Protein 3R46 (pdb70)

Radius of gyration: 15.8 Å; Cα contacts (8 Å, |Δi|>4): 242; chains: 6; bounding box: 26×26×45 Å

Solvent-accessible surface area: 10113 Å² total; per-residue (Å²): 97,64,64,110,31,11,10,102,28,11,127,28,10,12,114,10,9,136,42,9,11,176,14,8,91,36,35,28,144,98,98,55,62,115,28,12,9,98,32,10,117,28,10,14,122,19,10,80,36,9,5,159,37,10,107,44,34,27,162,96,98,65,64,115,27,12,9,101,34,10,135,38,10,12,142,23,11,133,36,10,10,152,15,10,86,29,33,33,148,99,101,64,64,106,28,11,9,99,30,10,128,31,9,13,140,24,10,134,37,9,10,144,21,10,85,29,40,24,154,96,97,64,63,104,30,10,9,91,38,11,124,37,11,12,142,26,9,137,37,10,10,154,34,8,82,34,34,35,157,98,97,60,64,108,25,11,10,105,31,10,128,39,10,12,153,37,10,133,37,9,11,164,28,9,84,33,38,34,135,99

Structure (mmCIF, N/CA/C/O backbone):
data_3R46
#
_entry.id   3R46
#
_cell.length_a   55.176
_cell.length_b   55.176
_cell.length_c   146.591
_cell.angle_alpha   90.00
_cell.angle_beta   90.00
_cell.angle_gamma   90.00
#
_symmetry.space_group_name_H-M   'P 42 21 2'
#
loop_
_entity.id
_entity.type
_entity.pdbx_description
1 polymer 'coiled coil helix L24D'
2 non-polymer 'CHLORIDE ION'
3 non-polymer 'SODIUM ION'
4 non-polymer GLYCEROL
5 water water
#
loop_
_atom_site.group_PDB
_atom_site.id
_atom_site.type_symbol
_atom_site.label_atom_id
_atom_site.label_alt_id
_atom_site.label_comp_id
_atom_site.label_asym_id
_atom_site.label_entity_id
_atom_site.label_seq_id
_atom_site.pdbx_PDB_ins_code
_atom_site.Cartn_x
_atom_site.Cartn_y
_atom_site.Cartn_z
_atom_site.occupancy
_atom_site.B_iso_or_equiv
_atom_site.auth_seq_id
_atom_site.auth_comp_id
_atom_site.auth_asym_id
_atom_site.auth_atom_id
_atom_site.pdbx_PDB_model_num
ATOM 4 N N . GLY A 1 2 ? -9.119 26.081 -0.167 1.00 29.05 1 GLY A N 1
ATOM 5 C CA . GLY A 1 2 ? -9.053 24.640 -0.113 1.00 27.11 1 GLY A CA 1
ATOM 6 C C . GLY A 1 2 ? -8.937 24.009 -1.488 1.00 25.47 1 GLY A C 1
ATOM 7 O O . GLY A 1 2 ? -9.155 24.693 -2.516 1.00 23.65 1 GLY A O 1
ATOM 8 N N . GLU A 1 3 ? -8.563 22.727 -1.484 1.00 23.76 2 GLU A N 1
ATOM 9 C CA . GLU A 1 3 ? -8.224 21.996 -2.709 1.00 22.86 2 GLU A CA 1
ATOM 10 C C . GLU A 1 3 ? -9.463 21.628 -3.451 1.00 20.64 2 GLU A C 1
ATOM 11 O O . GLU A 1 3 ? -9.391 21.456 -4.689 1.00 19.96 2 GLU A O 1
ATOM 17 N N . LEU A 1 4 ? -10.593 21.518 -2.748 1.00 18.53 3 LEU A N 1
ATOM 18 C CA . LEU A 1 4 ? -11.853 21.226 -3.477 1.00 18.58 3 LEU A CA 1
ATOM 19 C C . LEU A 1 4 ? -12.240 22.424 -4.352 1.00 19.27 3 LEU A C 1
ATOM 20 O O . LEU A 1 4 ? -12.677 22.253 -5.487 1.00 19.36 3 LEU A O 1
ATOM 25 N N . LYS A 1 5 ? -12.080 23.625 -3.812 1.00 19.01 4 LYS A N 1
ATOM 26 C CA . LYS A 1 5 ? -12.311 24.828 -4.625 1.00 21.23 4 LYS A CA 1
ATOM 27 C C . LYS A 1 5 ? -11.352 24.899 -5.803 1.00 20.99 4 LYS A C 1
ATOM 28 O O . LYS A 1 5 ? -11.782 25.238 -6.921 1.00 22.01 4 LYS A O 1
ATOM 34 N N . ALA A 1 6 ? -10.070 24.643 -5.547 1.00 20.46 5 ALA A N 1
ATOM 35 C CA . ALA A 1 6 ? -9.049 24.603 -6.594 1.00 20.69 5 ALA A CA 1
ATOM 36 C C . ALA A 1 6 ? -9.445 23.616 -7.708 1.00 20.85 5 ALA A C 1
ATOM 37 O O . ALA A 1 6 ? -9.306 23.939 -8.896 1.00 20.08 5 ALA A O 1
ATOM 39 N N . ILE A 1 7 ? -9.974 22.447 -7.311 1.00 17.68 6 ILE A N 1
ATOM 40 C CA . ILE A 1 7 ? -10.436 21.446 -8.277 1.00 17.05 6 ILE A CA 1
ATOM 41 C C . ILE A 1 7 ? -11.580 22.003 -9.096 1.00 16.73 6 ILE A C 1
ATOM 42 O O . ILE A 1 7 ? -11.589 21.830 -10.354 1.00 17.52 6 ILE A O 1
ATOM 47 N N . ALA A 1 8 ? -12.554 22.628 -8.428 1.00 17.04 7 ALA A N 1
ATOM 48 C CA . ALA A 1 8 ? -13.705 23.235 -9.145 1.00 17.52 7 ALA A CA 1
ATOM 49 C C . ALA A 1 8 ? -13.224 24.301 -10.153 1.00 18.65 7 ALA A C 1
ATOM 50 O O . ALA A 1 8 ? -13.726 24.368 -11.284 1.00 18.27 7 ALA A O 1
ATOM 52 N N A GLN A 1 9 ? -12.268 25.118 -9.714 0.50 19.02 8 GLN A N 1
ATOM 53 N N B GLN A 1 9 ? -12.263 25.124 -9.754 0.50 19.06 8 GLN A N 1
ATOM 54 C CA A GLN A 1 9 ? -11.674 26.156 -10.577 0.50 20.36 8 GLN A CA 1
ATOM 55 C CA B GLN A 1 9 ? -11.757 26.164 -10.675 0.50 20.26 8 GLN A CA 1
ATOM 56 C C A GLN A 1 9 ? -11.017 25.581 -11.820 0.50 20.08 8 GLN A C 1
ATOM 57 C C B GLN A 1 9 ? -10.937 25.619 -11.847 0.50 20.09 8 GLN A C 1
ATOM 58 O O A GLN A 1 9 ? -11.232 26.126 -12.915 0.50 20.68 8 GLN A O 1
ATOM 59 O O B GLN A 1 9 ? -10.937 26.227 -12.920 0.50 20.63 8 GLN A O 1
ATOM 70 N N . GLU A 1 10 ? -10.233 24.504 -11.656 1.00 19.33 9 GLU A N 1
ATOM 71 C CA . GLU A 1 10 ? -9.533 23.863 -12.779 1.00 18.73 9 GLU A CA 1
ATOM 72 C C . GLU A 1 10 ? -10.571 23.249 -13.723 1.00 17.85 9 GLU A C 1
ATOM 73 O O . GLU A 1 10 ? -10.384 23.253 -14.930 1.00 16.51 9 GLU A O 1
ATOM 79 N N . LEU A 1 11 ? -11.656 22.693 -13.169 1.00 16.26 10 LEU A N 1
ATOM 80 C CA . LEU A 1 11 ? -12.715 22.129 -14.062 1.00 16.86 10 LEU A CA 1
ATOM 81 C C . LEU A 1 11 ? -13.385 23.269 -14.845 1.00 17.32 10 LEU A C 1
ATOM 82 O O . LEU A 1 11 ? -13.760 23.108 -15.999 1.00 18.40 10 LEU A O 1
ATOM 87 N N . LYS A 1 12 ? -13.509 24.439 -14.220 1.00 17.13 11 LYS A N 1
ATOM 88 C CA . LYS A 1 12 ? -14.009 25.616 -14.931 1.00 19.40 11 LYS A CA 1
ATOM 89 C C . LYS A 1 12 ? -13.108 26.045 -16.095 1.00 18.30 11 LYS A C 1
ATOM 90 O O . LYS A 1 12 ? -13.597 26.352 -17.207 1.00 19.81 11 LYS A O 1
ATOM 96 N N . ALA A 1 13 ? -11.808 26.009 -15.862 1.00 18.52 12 ALA A N 1
ATOM 97 C CA . ALA A 1 13 ? -10.810 26.334 -16.876 1.00 18.30 12 ALA A CA 1
ATOM 98 C C . ALA A 1 13 ? -10.918 25.314 -18.024 1.00 18.22 12 ALA A C 1
ATOM 99 O O . ALA A 1 13 ? -10.888 25.688 -19.211 1.00 18.91 12 ALA A O 1
ATOM 101 N N . ILE A 1 14 ? -11.069 24.046 -17.667 1.00 15.82 13 ILE A N 1
ATOM 102 C CA . ILE A 1 14 ? -11.217 22.951 -18.641 1.00 14.65 13 ILE A CA 1
ATOM 103 C C . ILE A 1 14 ? -12.452 23.133 -19.519 1.00 14.49 13 ILE A C 1
ATOM 104 O O . ILE A 1 14 ? -12.367 22.998 -20.767 1.00 15.20 13 ILE A O 1
ATOM 109 N N . ALA A 1 15 ? -13.579 23.528 -18.905 1.00 15.06 14 ALA A N 1
ATOM 110 C CA . ALA A 1 15 ? -14.793 23.754 -19.667 1.00 16.14 14 ALA A CA 1
ATOM 111 C C . ALA A 1 15 ? -14.573 24.893 -20.662 1.00 17.10 14 ALA A C 1
ATOM 112 O O . ALA A 1 15 ? -15.048 24.839 -21.797 1.00 16.67 14 ALA A O 1
ATOM 114 N N . LYS A 1 16 ? -13.879 25.931 -20.208 1.00 17.23 15 LYS A N 1
ATOM 115 C CA . LYS A 1 16 ? -13.559 27.086 -21.074 1.00 19.54 15 LYS A CA 1
ATOM 116 C C . LYS A 1 16 ? -12.696 26.701 -22.269 1.00 17.91 15 LYS A C 1
ATOM 117 O O . LYS A 1 16 ? -12.945 27.175 -23.399 1.00 17.40 15 LYS A O 1
ATOM 123 N N . GLU A 1 17 ? -11.710 25.835 -22.059 1.00 16.38 16 GLU A N 1
ATOM 124 C CA . GLU A 1 17 ? -10.898 25.339 -23.165 1.00 16.74 16 GLU A CA 1
ATOM 125 C C . GLU A 1 17 ? -11.716 24.475 -24.121 1.00 15.01 16 GLU A C 1
ATOM 126 O O . GLU A 1 17 ? -11.521 24.540 -25.330 1.00 15.13 16 GLU A O 1
ATOM 132 N N . LEU A 1 18 ? -12.615 23.638 -23.597 1.00 15.09 17 LEU A N 1
ATOM 133 C CA . LEU A 1 18 ? -13.396 22.805 -24.494 1.00 12.71 17 LEU A CA 1
ATOM 134 C C . LEU A 1 18 ? -14.349 23.704 -25.320 1.00 13.35 17 LEU A C 1
ATOM 135 O O . LEU A 1 18 ? -14.644 23.401 -26.457 1.00 13.27 17 LEU A O 1
ATOM 140 N N . LYS A 1 19 ? -14.825 24.807 -24.740 1.00 14.47 18 LYS A N 1
ATOM 141 C CA . LYS A 1 19 ? -15.657 25.713 -25.532 1.00 15.84 18 LYS A CA 1
ATOM 142 C C . LYS A 1 19 ? -14.841 26.321 -26.704 1.00 15.53 18 LYS A C 1
ATOM 143 O O . LYS A 1 19 ? -15.344 26.486 -27.844 1.00 16.44 18 LYS A O 1
ATOM 149 N N . ALA A 1 20 ? -13.585 26.642 -26.430 1.00 15.14 19 ALA A N 1
ATOM 150 C CA . ALA A 1 20 ? -12.675 27.152 -27.467 1.00 15.60 19 ALA A CA 1
ATOM 151 C C . ALA A 1 20 ? -12.423 26.092 -28.561 1.00 16.29 19 ALA A C 1
ATOM 152 O O . ALA A 1 20 ? -12.432 26.403 -29.782 1.00 15.06 19 ALA A O 1
ATOM 154 N N . ILE A 1 21 ? -12.261 24.829 -28.152 1.00 15.28 20 ILE A N 1
ATOM 155 C CA . ILE A 1 21 ? -12.089 23.732 -29.121 1.00 14.91 20 ILE A CA 1
ATOM 156 C C . ILE A 1 21 ? -13.336 23.593 -30.018 1.00 14.86 20 ILE A C 1
ATOM 157 O O . ILE A 1 21 ? -13.262 23.412 -31.246 1.00 14.98 20 ILE A O 1
ATOM 162 N N . ALA A 1 22 ? -14.494 23.620 -29.380 1.00 13.62 21 ALA A N 1
ATOM 163 C CA . ALA A 1 22 ? -15.745 23.478 -30.138 1.00 14.41 21 ALA A CA 1
ATOM 164 C C . ALA A 1 22 ? -15.850 24.626 -31.168 1.00 13.95 21 ALA A C 1
ATOM 165 O O . ALA A 1 22 ? -16.293 24.404 -32.297 1.00 14.57 21 ALA A O 1
ATOM 167 N N . TRP A 1 23 ? -15.455 25.833 -30.776 1.00 14.59 22 TRP A N 1
ATOM 168 C CA . TRP A 1 23 ? -15.475 26.983 -31.710 1.00 13.78 22 TRP A CA 1
ATOM 169 C C . TRP A 1 23 ? -14.586 26.741 -32.954 1.00 13.55 22 TRP A C 1
ATOM 170 O O . TRP A 1 23 ? -14.976 27.003 -34.078 1.00 13.68 22 TRP A O 1
ATOM 181 N N . GLU A 1 24 ? -13.374 26.255 -32.738 1.00 13.18 23 GLU A N 1
ATOM 182 C CA . GLU A 1 24 ? -12.505 25.985 -33.861 1.00 13.52 23 GLU A CA 1
ATOM 183 C C . GLU A 1 24 ? -13.020 24.805 -34.696 1.00 13.79 23 GLU A C 1
ATOM 184 O O . GLU A 1 24 ? -12.924 24.828 -35.905 1.00 14.37 23 GLU A O 1
ATOM 190 N N . ASP A 1 25 ? -13.524 23.747 -34.056 1.00 14.25 24 ASP A N 1
ATOM 191 C CA . ASP A 1 25 ? -14.062 22.637 -34.802 1.00 14.59 24 ASP A CA 1
ATOM 192 C C . ASP A 1 25 ? -15.247 23.045 -35.667 1.00 14.31 24 ASP A C 1
ATOM 193 O O . ASP A 1 25 ? -15.383 22.592 -36.784 1.00 16.09 24 ASP A O 1
ATOM 198 N N . LYS A 1 26 ? -16.063 23.959 -35.173 1.00 15.17 25 LYS A N 1
ATOM 199 C CA . LYS A 1 26 ? -17.145 24.524 -36.024 1.00 16.10 25 LYS A CA 1
ATOM 200 C C . LYS A 1 26 ? -16.576 25.237 -37.284 1.00 15.33 25 LYS A C 1
ATOM 201 O O . LYS A 1 26 ? -17.089 25.068 -38.404 1.00 17.02 25 LYS A O 1
ATOM 207 N N . ALA A 1 27 ? -15.488 25.969 -37.100 1.00 15.10 26 ALA A N 1
ATOM 208 C CA . ALA A 1 27 ? -14.846 26.676 -38.222 1.00 14.89 26 ALA A CA 1
ATOM 209 C C . ALA A 1 27 ? -14.253 25.635 -39.213 1.00 16.61 26 ALA A C 1
ATOM 210 O O . ALA A 1 27 ? -14.315 25.819 -40.438 1.00 17.00 26 ALA A O 1
ATOM 212 N N . ILE A 1 28 ? -13.663 24.561 -38.678 1.00 14.87 27 ILE A N 1
ATOM 213 C CA . ILE A 1 28 ? -13.203 23.472 -39.568 1.00 16.20 27 ILE A CA 1
ATOM 214 C C . ILE A 1 28 ? -14.381 22.914 -40.387 1.00 16.17 27 ILE A C 1
ATOM 215 O O . ILE A 1 28 ? -14.274 22.750 -41.616 1.00 17.26 27 ILE A O 1
ATOM 220 N N . ALA A 1 29 ? -15.464 22.597 -39.708 1.00 17.11 28 ALA A N 1
ATOM 221 C CA . ALA A 1 29 ? -16.683 22.111 -40.391 1.00 19.62 28 ALA A CA 1
ATOM 222 C C . ALA A 1 29 ? -17.163 23.093 -41.481 1.00 21.35 28 ALA A C 1
ATOM 223 O O . ALA A 1 29 ? -17.572 22.663 -42.572 1.00 22.09 28 ALA A O 1
ATOM 225 N N . GLN A 1 30 ? -17.105 24.386 -41.207 1.00 21.02 29 GLN A N 1
ATOM 226 C CA . GLN A 1 30 ? -17.573 25.355 -42.184 1.00 23.76 29 GLN A CA 1
ATOM 227 C C . GLN A 1 30 ? -16.676 25.394 -43.420 1.00 26.29 29 GLN A C 1
ATOM 228 O O . GLN A 1 30 ? -17.162 25.673 -44.519 1.00 27.72 29 GLN A O 1
ATOM 234 N N . GLY A 1 31 ? -15.389 25.115 -43.239 1.00 27.82 30 GLY A N 1
ATOM 235 C CA . GLY A 1 31 ? -14.378 25.201 -44.321 1.00 31.14 30 GLY A CA 1
ATOM 236 C C . GLY A 1 31 ? -14.472 24.054 -45.319 1.00 32.78 30 GLY A C 1
ATOM 237 O O . GLY A 1 31 ? -15.118 23.035 -45.019 1.00 34.73 30 GLY A O 1
ATOM 241 N N . GLY B 1 2 ? -0.695 16.247 -0.342 1.00 29.42 1 GLY B N 1
ATOM 242 C CA . GLY B 1 2 ? -1.785 15.264 -0.241 1.00 26.51 1 GLY B CA 1
ATOM 243 C C . GLY B 1 2 ? -2.423 14.996 -1.594 1.00 24.93 1 GLY B C 1
ATOM 244 O O . GLY B 1 2 ? -2.053 15.652 -2.578 1.00 23.83 1 GLY B O 1
ATOM 245 N N . GLU B 1 3 ? -3.367 14.052 -1.656 1.00 23.90 2 GLU B N 1
ATOM 246 C CA . GLU B 1 3 ? -3.877 13.567 -2.941 1.00 22.77 2 GLU B CA 1
ATOM 247 C C . GLU B 1 3 ? -4.845 14.538 -3.585 1.00 22.87 2 GLU B C 1
ATOM 248 O O . GLU B 1 3 ? -4.936 14.570 -4.834 1.00 22.32 2 GLU B O 1
ATOM 254 N N . LEU B 1 4 ? -5.565 15.336 -2.784 1.00 21.12 3 LEU B N 1
ATOM 255 C CA . LEU B 1 4 ? -6.414 16.348 -3.396 1.00 21.35 3 LEU B CA 1
ATOM 256 C C . LEU B 1 4 ? -5.586 17.370 -4.170 1.00 22.06 3 LEU B C 1
ATOM 257 O O . LEU B 1 4 ? -5.959 17.771 -5.276 1.00 21.78 3 LEU B O 1
ATOM 262 N N . LYS B 1 5 ? -4.485 17.818 -3.578 1.00 22.52 4 LYS B N 1
ATOM 263 C CA . LYS B 1 5 ? -3.554 18.692 -4.320 1.00 23.72 4 LYS B CA 1
ATOM 264 C C . LYS B 1 5 ? -3.036 18.006 -5.588 1.00 22.52 4 LYS B C 1
ATOM 265 O O . LYS B 1 5 ? -2.990 18.650 -6.652 1.00 23.97 4 LYS B O 1
ATOM 271 N 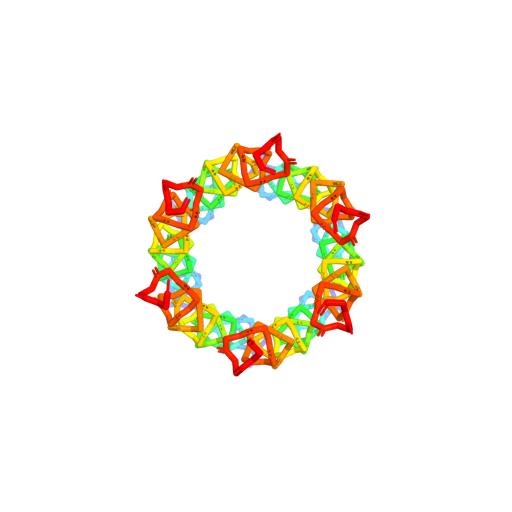N . ALA B 1 6 ? -2.683 16.721 -5.511 1.00 21.48 5 ALA B N 1
ATOM 272 C CA . ALA B 1 6 ? -2.209 15.983 -6.691 1.00 21.27 5 ALA B CA 1
ATOM 273 C C . ALA B 1 6 ? -3.296 15.975 -7.783 1.00 21.25 5 ALA B C 1
ATOM 274 O O . ALA B 1 6 ? -2.997 16.165 -8.951 1.00 19.09 5 ALA B O 1
ATOM 276 N N . ILE B 1 7 ? -4.556 15.791 -7.385 1.00 19.46 6 ILE B N 1
ATOM 277 C CA . ILE B 1 7 ? -5.669 15.831 -8.344 1.00 19.12 6 ILE B CA 1
ATOM 278 C C . ILE B 1 7 ? -5.791 17.216 -8.986 1.00 19.55 6 ILE B C 1
ATOM 279 O O . ILE B 1 7 ? -5.953 17.308 -10.201 1.00 19.17 6 ILE B O 1
ATOM 284 N N . ALA B 1 8 ? -5.687 18.272 -8.177 1.00 18.64 7 ALA B N 1
ATOM 285 C CA . ALA B 1 8 ? -5.768 19.644 -8.695 1.00 18.85 7 ALA B CA 1
ATOM 286 C C . ALA B 1 8 ? -4.610 19.863 -9.685 1.00 20.07 7 ALA B C 1
ATOM 287 O O . ALA B 1 8 ? -4.807 20.503 -10.726 1.00 19.33 7 ALA B O 1
ATOM 289 N N A GLN B 1 9 ? -3.436 19.325 -9.339 0.50 19.89 8 GLN B N 1
ATOM 290 N N B GLN B 1 9 ? -3.410 19.337 -9.390 0.50 20.16 8 GLN B N 1
ATOM 291 C CA A GLN B 1 9 ? -2.264 19.419 -10.216 0.50 20.29 8 GLN B CA 1
ATOM 292 C CA B GLN B 1 9 ? -2.262 19.517 -10.329 0.50 20.56 8 GLN B CA 1
ATOM 293 C C A GLN B 1 9 ? -2.495 18.744 -11.566 0.50 20.03 8 GLN B C 1
ATOM 294 C C B GLN B 1 9 ? -2.322 18.625 -11.593 0.50 20.16 8 GLN B C 1
ATOM 295 O O A GLN B 1 9 ? -2.165 19.337 -12.626 0.50 19.69 8 GLN B O 1
ATOM 296 O O B GLN B 1 9 ? -1.702 18.926 -12.631 0.50 19.67 8 GLN B O 1
ATOM 307 N N . GLU B 1 10 ? -3.068 17.533 -11.533 1.00 18.94 9 GLU B N 1
ATOM 308 C CA . GLU B 1 10 ? -3.318 16.763 -12.753 1.00 19.19 9 GLU B CA 1
ATOM 309 C C . GLU B 1 10 ? -4.355 17.472 -13.587 1.00 19.28 9 GLU B C 1
ATOM 310 O O . GLU B 1 10 ? -4.232 17.471 -14.807 1.00 19.34 9 GLU B O 1
ATOM 316 N N . LEU B 1 11 ? -5.345 18.108 -12.940 1.00 17.91 10 LEU B N 1
ATOM 317 C CA . LEU B 1 11 ? -6.345 18.876 -13.699 1.00 17.05 10 LEU B CA 1
ATOM 318 C C . LEU B 1 11 ? -5.697 20.053 -14.399 1.00 18.16 10 LEU B C 1
ATOM 319 O O . LEU B 1 11 ? -6.053 20.356 -15.527 1.00 15.75 10 LEU B O 1
ATOM 324 N N . LYS B 1 12 ? -4.706 20.670 -13.737 1.00 18.63 11 LYS B N 1
ATOM 325 C CA . LYS B 1 12 ? -3.972 21.787 -14.334 1.00 19.87 11 LYS B CA 1
ATOM 326 C C . LYS B 1 12 ? -3.226 21.333 -15.599 1.00 19.46 11 LYS B C 1
ATOM 327 O O . LYS B 1 12 ? -3.277 22.062 -16.632 1.00 19.34 11 LYS B O 1
ATOM 333 N N . ALA B 1 13 ? -2.565 20.177 -15.520 1.00 19.44 12 ALA B N 1
ATOM 334 C CA . ALA B 1 13 ? -1.865 19.558 -16.678 1.00 19.87 12 ALA B CA 1
ATOM 335 C C . ALA B 1 13 ? -2.834 19.232 -17.808 1.00 19.26 12 ALA B C 1
ATOM 336 O O . ALA B 1 13 ? -2.522 19.451 -18.999 1.00 18.90 12 ALA B O 1
ATOM 338 N N . ILE B 1 14 ? -4.019 18.741 -17.435 1.00 17.57 13 ILE B N 1
ATOM 339 C CA . ILE B 1 14 ? -5.100 18.485 -18.420 1.00 16.72 13 ILE B CA 1
ATOM 340 C C . ILE B 1 14 ? -5.526 19.790 -19.113 1.00 16.44 13 ILE B C 1
ATOM 341 O O . ILE B 1 14 ? -5.659 19.824 -20.351 1.00 16.19 13 ILE B O 1
ATOM 346 N N . ALA B 1 15 ? -5.693 20.867 -18.342 1.00 16.01 14 ALA B N 1
ATOM 347 C CA . ALA B 1 15 ? -6.068 22.172 -18.906 1.00 17.19 14 ALA B CA 1
ATOM 348 C C . ALA B 1 15 ? -4.998 22.659 -19.881 1.00 17.45 14 ALA B C 1
ATOM 349 O O . ALA B 1 15 ? -5.331 23.217 -20.908 1.00 17.32 14 ALA B O 1
ATOM 351 N N . LYS B 1 16 ? -3.732 22.445 -19.533 1.00 19.08 15 LYS B N 1
ATOM 352 C CA . LYS B 1 16 ? -2.586 22.834 -20.382 1.00 20.08 15 LYS B CA 1
ATOM 353 C C . LYS B 1 16 ? -2.619 22.114 -21.731 1.00 19.09 15 LYS B C 1
ATOM 354 O O . LYS B 1 16 ? -2.381 22.747 -22.766 1.00 18.28 15 LYS B O 1
ATOM 360 N N . GLU B 1 17 ? -2.934 20.825 -21.717 1.00 17.56 16 GLU B N 1
ATOM 361 C CA . GLU B 1 17 ? -2.975 20.003 -22.937 1.00 17.07 16 GLU B CA 1
ATOM 362 C C . GLU B 1 17 ? -4.164 20.430 -23.774 1.00 16.36 16 GLU B C 1
ATOM 363 O O . GLU B 1 17 ? -4.076 20.434 -24.996 1.00 16.09 16 GLU B O 1
ATOM 369 N N . LEU B 1 18 ? -5.295 20.725 -23.133 1.00 15.14 17 LEU B N 1
ATOM 370 C CA . LEU B 1 18 ? -6.484 21.189 -23.890 1.00 15.07 17 LEU B CA 1
ATOM 371 C C . LEU B 1 18 ? -6.203 22.533 -24.571 1.00 15.04 17 LEU B C 1
ATOM 372 O O . LEU B 1 18 ? -6.673 22.772 -25.671 1.00 13.74 17 LEU B O 1
ATOM 377 N N . LYS B 1 19 ? -5.417 23.408 -23.929 1.00 16.69 18 LYS B N 1
ATOM 378 C CA . LYS B 1 19 ? -5.001 24.634 -24.578 1.00 17.89 18 LYS B CA 1
ATOM 379 C C . LYS B 1 19 ? -4.140 24.391 -25.839 1.00 17.07 18 LYS B C 1
ATOM 380 O O . LYS B 1 19 ? -4.353 25.038 -26.861 1.00 15.99 18 LYS B O 1
ATOM 386 N N . ALA B 1 20 ? -3.193 23.471 -25.776 1.00 16.43 19 ALA B N 1
ATOM 387 C CA . ALA B 1 20 ? -2.468 23.019 -26.946 1.00 15.58 19 ALA B CA 1
ATOM 388 C C . ALA B 1 20 ? -3.425 22.469 -28.014 1.00 15.56 19 ALA B C 1
ATOM 389 O O . ALA B 1 20 ? -3.269 22.781 -29.185 1.00 15.20 19 ALA B O 1
ATOM 391 N N . ILE B 1 21 ? -4.429 21.677 -27.608 1.00 14.90 20 ILE B N 1
ATOM 392 C CA . ILE B 1 21 ? -5.374 21.132 -28.615 1.00 13.80 20 ILE B CA 1
ATOM 393 C C . ILE B 1 21 ? -6.139 22.281 -29.280 1.00 12.73 20 ILE B C 1
ATOM 394 O O . ILE B 1 21 ? -6.358 22.289 -30.510 1.00 12.68 20 ILE B O 1
ATOM 399 N N . ALA B 1 22 ? -6.578 23.239 -28.473 1.00 13.08 21 ALA B N 1
ATOM 400 C CA . ALA B 1 22 ? -7.355 24.341 -29.016 1.00 14.31 21 ALA B CA 1
ATOM 401 C C . ALA B 1 22 ? -6.502 25.119 -30.040 1.00 14.57 21 ALA B C 1
ATOM 402 O O . ALA B 1 22 ? -6.993 25.515 -31.067 1.00 14.49 21 ALA B O 1
ATOM 404 N N . TRP B 1 23 ? -5.208 25.308 -29.728 1.00 16.22 22 TRP B N 1
ATOM 405 C CA A TRP B 1 23 ? -4.343 26.089 -30.597 0.50 16.21 22 TRP B CA 1
ATOM 406 C CA B TRP B 1 23 ? -4.261 26.041 -30.594 0.50 16.68 22 TRP B CA 1
ATOM 407 C C . TRP B 1 23 ? -4.092 25.319 -31.925 1.00 16.44 22 TRP B C 1
ATOM 408 O O . TRP B 1 23 ? -4.039 25.932 -33.031 1.00 15.54 22 TRP B O 1
ATOM 429 N N . GLU B 1 24 ? -3.943 24.000 -31.842 1.00 14.94 23 GLU B N 1
ATOM 430 C CA . GLU B 1 24 ? -3.814 23.179 -33.039 1.00 14.19 23 GLU B CA 1
ATOM 431 C C . GLU B 1 24 ? -5.106 23.148 -33.860 1.00 14.28 23 GLU B C 1
ATOM 432 O O . GLU B 1 24 ? -5.052 23.177 -35.056 1.00 14.46 23 GLU B O 1
ATOM 438 N N . ASP B 1 25 ? -6.273 23.088 -33.217 1.00 13.69 24 ASP B N 1
ATOM 439 C CA . ASP B 1 25 ? -7.530 23.045 -33.984 1.00 13.75 24 ASP B CA 1
ATOM 440 C C . ASP B 1 25 ? -7.722 24.405 -34.650 1.00 13.66 24 ASP B C 1
ATOM 441 O O . ASP B 1 25 ? -8.224 24.490 -35.767 1.00 14.83 24 ASP B O 1
ATOM 446 N N . LYS B 1 26 ? -7.207 25.440 -33.998 1.00 13.92 25 LYS B N 1
ATOM 447 C CA . LYS B 1 26 ? -7.311 26.801 -34.556 1.00 14.76 25 LYS B CA 1
ATOM 448 C C . LYS B 1 26 ? -6.427 26.830 -35.816 1.00 14.86 25 LYS B C 1
ATOM 449 O O . LYS B 1 26 ? -6.836 27.295 -36.883 1.00 15.36 25 LYS B O 1
ATOM 455 N N . ALA B 1 27 ? -5.249 26.219 -35.726 1.00 14.78 26 ALA B N 1
ATOM 456 C CA . ALA B 1 27 ? -4.374 26.132 -36.906 1.00 16.19 26 ALA B CA 1
ATOM 457 C C . ALA B 1 27 ? -5.010 25.309 -38.039 1.00 17.66 26 ALA B C 1
ATOM 458 O O . ALA B 1 27 ? -4.870 25.668 -39.210 1.00 19.32 26 ALA B O 1
ATOM 460 N N . ILE B 1 28 ? -5.670 24.189 -37.722 1.00 16.24 27 ILE B N 1
ATOM 461 C CA . ILE B 1 28 ? -6.372 23.403 -38.760 1.00 15.97 27 ILE B CA 1
ATOM 462 C C . ILE B 1 28 ? -7.458 24.271 -39.432 1.00 16.59 27 ILE B C 1
ATOM 463 O O . ILE B 1 28 ? -7.575 24.273 -40.666 1.00 17.96 27 ILE B O 1
ATOM 468 N N . ALA B 1 29 ? -8.216 25.024 -38.617 1.00 17.36 28 ALA B N 1
ATOM 469 C CA . ALA B 1 29 ? -9.311 25.886 -39.108 1.00 19.63 28 ALA B CA 1
ATOM 470 C C . ALA B 1 29 ? -8.777 26.975 -40.008 1.00 22.17 28 ALA B C 1
ATOM 471 O O . ALA B 1 29 ? -9.369 27.281 -41.052 1.00 22.22 28 ALA B O 1
ATOM 473 N N . GLN B 1 30 ? -7.626 27.528 -39.611 1.00 23.08 29 GLN B N 1
ATOM 474 C CA . GLN B 1 30 ? -7.062 28.638 -40.344 1.00 27.30 29 GLN B CA 1
ATOM 475 C C . GLN B 1 30 ? -6.605 28.181 -41.730 1.00 29.10 29 GLN B C 1
ATOM 476 O O . GLN B 1 30 ? -6.766 28.916 -42.697 1.00 31.16 29 GLN B O 1
ATOM 482 N N . GLY B 1 31 ? -6.097 26.952 -41.828 1.00 30.47 30 GLY B N 1
ATOM 483 C CA . GLY B 1 31 ? -5.601 26.383 -43.083 1.00 33.13 30 GLY B CA 1
ATOM 484 C C . GLY B 1 31 ? -6.581 25.561 -43.906 1.00 35.10 30 GLY B C 1
ATOM 485 O O . GLY B 1 31 ? -7.812 25.631 -43.721 1.00 37.54 30 GLY B O 1
ATOM 489 N N . GLY C 1 2 ? -21.850 24.087 -1.553 1.00 28.14 1 GLY C N 1
ATOM 490 C CA . GLY C 1 2 ? -20.653 23.299 -1.328 1.00 26.01 1 GLY C CA 1
ATOM 491 C C . GLY C 1 2 ? -19.872 22.997 -2.596 1.00 24.50 1 GLY C C 1
ATOM 492 O O . GLY C 1 2 ? -20.408 23.014 -3.738 1.00 23.55 1 GLY C O 1
ATOM 493 N N . GLU C 1 3 ? -18.596 22.726 -2.389 1.00 22.84 2 GLU C N 1
ATOM 494 C CA . GLU C 1 3 ? -17.681 22.537 -3.508 1.00 22.08 2 GLU C CA 1
ATOM 495 C C . GLU C 1 3 ? -17.892 21.248 -4.254 1.00 20.75 2 GLU C C 1
ATOM 496 O O . GLU C 1 3 ? -17.586 21.182 -5.449 1.00 20.08 2 GLU C O 1
ATOM 502 N N . LEU C 1 4 ? -18.407 20.207 -3.591 1.00 19.78 3 LEU C N 1
ATOM 503 C CA . LEU C 1 4 ? -18.705 18.979 -4.337 1.00 19.93 3 LEU C CA 1
ATOM 504 C C . LEU C 1 4 ? -19.817 19.211 -5.375 1.00 20.68 3 LEU C C 1
ATOM 505 O O . LEU C 1 4 ? -19.755 18.696 -6.485 1.00 19.40 3 LEU C O 1
ATOM 510 N N . LYS C 1 5 ? -20.837 19.993 -5.013 1.00 21.22 4 LYS C N 1
ATOM 511 C CA . LYS C 1 5 ? -21.872 20.380 -5.977 1.00 21.60 4 LYS C CA 1
ATOM 512 C C . LYS C 1 5 ? -21.274 21.251 -7.083 1.00 21.01 4 LYS C C 1
ATOM 513 O O . LYS C 1 5 ? -21.630 21.068 -8.265 1.00 21.52 4 LYS C O 1
ATOM 519 N N . ALA C 1 6 ? -20.386 22.169 -6.719 1.00 20.35 5 ALA C N 1
ATOM 520 C CA . ALA C 1 6 ? -19.689 23.013 -7.704 1.00 19.80 5 ALA C CA 1
ATOM 521 C C . ALA C 1 6 ? -18.906 22.146 -8.721 1.00 19.87 5 ALA C C 1
ATOM 522 O O . ALA C 1 6 ? -18.941 22.404 -9.936 1.00 18.78 5 ALA C O 1
ATOM 524 N N . ILE C 1 7 ? -18.194 21.128 -8.211 1.00 18.16 6 ILE C N 1
ATOM 525 C CA . ILE C 1 7 ? -17.497 20.166 -9.082 1.00 16.64 6 ILE C CA 1
ATOM 526 C C . ILE C 1 7 ? -18.495 19.432 -10.011 1.00 17.38 6 ILE C C 1
ATOM 527 O O . ILE C 1 7 ? -18.240 19.301 -11.228 1.00 15.96 6 ILE C O 1
ATOM 532 N N . ALA C 1 8 ? -19.604 18.933 -9.458 1.00 16.57 7 ALA C N 1
ATOM 533 C CA . ALA C 1 8 ? -20.594 18.227 -10.289 1.00 18.01 7 ALA C CA 1
ATOM 534 C C . ALA C 1 8 ? -21.155 19.149 -11.387 1.00 18.17 7 ALA C C 1
ATOM 535 O O . ALA C 1 8 ? -21.317 18.736 -12.537 1.00 18.91 7 ALA C O 1
ATOM 537 N N . GLN C 1 9 ? -21.431 20.398 -11.032 1.00 18.94 8 GLN C N 1
ATOM 538 C CA . GLN C 1 9 ? -21.913 21.388 -12.021 1.00 19.42 8 GLN C CA 1
ATOM 539 C C . GLN C 1 9 ? -20.877 21.698 -13.099 1.00 18.45 8 GLN C C 1
ATOM 540 O O . GLN C 1 9 ? -21.243 21.871 -14.280 1.00 19.86 8 GLN C O 1
ATOM 546 N N . GLU C 1 10 ? -19.594 21.750 -12.733 1.00 17.49 9 GLU C N 1
ATOM 547 C CA . GLU C 1 10 ? -18.579 21.993 -13.749 1.00 16.85 9 GLU C CA 1
ATOM 548 C C . GLU C 1 10 ? -18.429 20.760 -14.664 1.00 16.34 9 GLU C C 1
ATOM 549 O O . GLU C 1 10 ? -18.202 20.911 -15.862 1.00 16.15 9 GLU C O 1
ATOM 555 N N . LEU C 1 11 ? -18.569 19.550 -14.112 1.00 15.43 10 LEU C N 1
ATOM 556 C CA . LEU C 1 11 ? -18.523 18.360 -14.963 1.00 15.91 10 LEU C CA 1
ATOM 557 C C . LEU C 1 11 ? -19.708 18.351 -15.923 1.00 16.15 10 LEU C C 1
ATOM 558 O O . LEU C 1 11 ? -19.594 17.887 -17.042 1.00 16.15 10 LEU C O 1
ATOM 563 N N . LYS C 1 12 ? -20.871 18.806 -15.458 1.00 16.75 11 LYS C N 1
ATOM 564 C CA . LYS C 1 12 ? -22.022 18.919 -16.352 1.00 18.10 11 LYS C CA 1
ATOM 565 C C . LYS C 1 12 ? -21.727 19.920 -17.487 1.00 17.61 11 LYS C C 1
ATOM 566 O O . LYS C 1 12 ? -22.135 19.709 -18.649 1.00 17.50 11 LYS C O 1
ATOM 572 N N . ALA C 1 13 ? -21.041 21.013 -17.157 1.00 17.33 12 ALA C N 1
ATOM 573 C CA . ALA C 1 13 ? -20.654 21.979 -18.203 1.00 17.03 12 ALA C CA 1
ATOM 574 C C . ALA C 1 13 ? -19.631 21.363 -19.194 1.00 16.89 12 ALA C C 1
ATOM 575 O O . ALA C 1 13 ? -19.681 21.622 -20.386 1.00 17.16 12 ALA C O 1
ATOM 577 N N . ILE C 1 14 ? -18.677 20.584 -18.683 1.00 14.79 13 ILE C N 1
ATOM 578 C CA . ILE C 1 14 ? -17.720 19.873 -19.543 1.00 13.57 13 ILE C CA 1
ATOM 579 C C . ILE C 1 14 ? -18.472 18.888 -20.488 1.00 15.12 13 ILE C C 1
ATOM 580 O O . ILE C 1 14 ? -18.209 18.854 -21.699 1.00 14.15 13 ILE C O 1
ATOM 585 N N . ALA C 1 15 ? -19.426 18.102 -19.951 1.00 14.88 14 ALA C N 1
ATOM 586 C CA . ALA C 1 15 ? -20.202 17.188 -20.800 1.00 16.17 14 ALA C CA 1
ATOM 587 C C . ALA C 1 15 ? -20.914 17.938 -21.913 1.00 16.26 14 ALA C C 1
ATOM 588 O O . ALA C 1 15 ? -20.986 17.466 -23.048 1.00 16.56 14 ALA C O 1
ATOM 590 N N . LYS C 1 16 ? -21.478 19.079 -21.561 1.00 17.41 15 LYS C N 1
ATOM 591 C CA . LYS C 1 16 ? -22.186 19.920 -22.557 1.00 17.72 15 LYS C CA 1
ATOM 592 C C . LYS C 1 16 ? -21.229 20.383 -23.640 1.00 16.51 15 LYS C C 1
ATOM 593 O O . LYS C 1 16 ? -21.625 20.426 -24.834 1.00 16.20 15 LYS C O 1
ATOM 599 N N . GLU C 1 17 ? -19.996 20.752 -23.248 1.00 15.16 16 GLU C N 1
ATOM 600 C CA . GLU C 1 17 ? -18.986 21.175 -24.253 1.00 15.21 16 GLU C CA 1
ATOM 601 C C . GLU C 1 17 ? -18.525 20.013 -25.115 1.00 14.09 16 GLU C C 1
ATOM 602 O O . GLU C 1 17 ? -18.278 20.187 -26.311 1.00 14.16 16 GLU C O 1
ATOM 608 N N . LEU C 1 18 ? -18.360 18.817 -24.521 1.00 12.86 17 LEU C N 1
ATOM 609 C CA . LEU C 1 18 ? -17.994 17.649 -25.312 1.00 12.65 17 LEU C CA 1
ATOM 610 C C . LEU C 1 18 ? -19.122 17.269 -26.283 1.00 14.72 17 LEU C C 1
ATOM 611 O O . LEU C 1 18 ? -18.859 16.847 -27.380 1.00 14.51 17 LEU C O 1
ATOM 616 N N . LYS C 1 19 ? -20.365 17.389 -25.848 1.00 14.79 18 LYS C N 1
ATOM 617 C CA . LYS C 1 19 ? -21.474 17.272 -26.798 1.00 15.16 18 LYS C CA 1
ATOM 618 C C . LYS C 1 19 ? -21.318 18.192 -28.020 1.00 15.95 18 LYS C C 1
ATOM 619 O O . LYS C 1 19 ? -21.511 17.751 -29.193 1.00 16.39 18 LYS C O 1
ATOM 625 N N . ALA C 1 20 ? -20.973 19.440 -27.764 1.00 15.97 19 ALA C N 1
ATOM 626 C CA . ALA C 1 20 ? -20.821 20.406 -28.850 1.00 16.28 19 ALA C CA 1
ATOM 627 C C . ALA C 1 20 ? -19.676 19.942 -29.748 1.00 16.75 19 ALA C C 1
ATOM 628 O O . ALA C 1 20 ? -19.789 20.036 -30.972 1.00 15.70 19 ALA C O 1
ATOM 630 N N . ILE C 1 21 ? -18.566 19.455 -29.162 1.00 15.50 20 ILE C N 1
ATOM 631 C CA . ILE C 1 21 ? -17.424 18.980 -29.983 1.00 14.80 20 ILE C CA 1
ATOM 632 C C . ILE C 1 21 ? -17.828 17.776 -30.824 1.00 14.68 20 ILE C C 1
ATOM 633 O O . ILE C 1 21 ? -17.461 17.711 -31.991 1.00 14.54 20 ILE C O 1
ATOM 638 N N . ALA C 1 22 ? -18.602 16.843 -30.242 1.00 15.70 21 ALA C N 1
ATOM 639 C CA . ALA C 1 22 ? -19.032 15.680 -30.995 1.00 15.36 21 ALA C CA 1
ATOM 640 C C . ALA C 1 22 ? -19.890 16.105 -32.194 1.00 14.64 21 ALA C C 1
ATOM 641 O O . ALA C 1 22 ? -19.800 15.538 -33.269 1.00 15.23 21 ALA C O 1
ATOM 643 N N . TRP C 1 23 ? -20.754 17.078 -31.953 1.00 14.45 22 TRP C N 1
ATOM 644 C CA . TRP C 1 23 ? -21.609 17.645 -32.991 1.00 15.74 22 TRP C CA 1
ATOM 645 C C . TRP C 1 23 ? -20.815 18.303 -34.134 1.00 15.92 22 TRP C C 1
ATOM 646 O O . TRP C 1 23 ? -21.141 18.122 -35.321 1.00 16.41 22 TRP C O 1
ATOM 657 N N . GLU C 1 24 ? -19.762 19.049 -33.794 1.00 15.33 23 GLU C N 1
ATOM 658 C CA . GLU C 1 24 ? -18.953 19.642 -34.852 1.00 14.87 23 GLU C CA 1
ATOM 659 C C . GLU C 1 24 ? -18.111 18.593 -35.576 1.00 14.76 23 GLU C C 1
ATOM 660 O O . GLU C 1 24 ? -17.899 18.708 -36.772 1.00 15.50 23 GLU C O 1
ATOM 666 N N . ASP C 1 25 ? -17.660 17.545 -34.875 1.00 13.77 24 ASP C N 1
ATOM 667 C CA . ASP C 1 25 ? -16.903 16.504 -35.533 1.00 14.78 24 ASP C CA 1
ATOM 668 C C . ASP C 1 25 ? -17.806 15.735 -36.491 1.00 15.04 24 ASP C C 1
ATOM 669 O O . ASP C 1 25 ? -17.364 15.330 -37.546 1.00 15.53 24 ASP C O 1
ATOM 674 N N . LYS C 1 26 ? -19.085 15.616 -36.116 1.00 14.23 25 LYS C N 1
ATOM 675 C CA . LYS C 1 26 ? -20.098 15.011 -37.023 1.00 15.93 25 LYS C CA 1
ATOM 676 C C . LYS C 1 26 ? -20.170 15.882 -38.307 1.00 15.62 25 LYS C C 1
ATOM 677 O O . LYS C 1 26 ? -20.157 15.354 -39.445 1.00 16.95 25 LYS C O 1
ATOM 683 N N . ALA C 1 27 ? -20.225 17.196 -38.122 1.00 16.52 26 ALA C N 1
ATOM 684 C CA . ALA C 1 27 ? -20.330 18.141 -39.229 1.00 16.83 26 ALA C CA 1
ATOM 685 C C . ALA C 1 27 ? -19.097 18.061 -40.101 1.00 17.90 26 ALA C C 1
ATOM 686 O O . ALA C 1 27 ? -19.200 18.136 -41.330 1.00 18.75 26 ALA C O 1
ATOM 688 N N . ILE C 1 28 ? -17.923 17.883 -39.470 1.00 17.07 27 ILE C N 1
ATOM 689 C CA . ILE C 1 28 ? -16.699 17.666 -40.251 1.00 17.37 27 ILE C CA 1
ATOM 690 C C . ILE C 1 28 ? -16.793 16.374 -41.078 1.00 18.16 27 ILE C C 1
ATOM 691 O O . ILE C 1 28 ? -16.447 16.367 -42.274 1.00 18.65 27 ILE C O 1
ATOM 696 N N . ALA C 1 29 ? -17.263 15.296 -40.457 1.00 18.16 28 ALA C N 1
ATOM 697 C CA . ALA C 1 29 ? -17.349 14.007 -41.129 1.00 20.31 28 ALA C CA 1
ATOM 698 C C . ALA C 1 29 ? -18.344 14.104 -42.268 1.00 22.00 28 ALA C C 1
ATOM 699 O O . ALA C 1 29 ? -18.112 13.488 -43.291 1.00 23.59 28 ALA C O 1
ATOM 701 N N . GLN C 1 30 ? -19.409 14.883 -42.072 1.00 23.54 29 GLN C N 1
ATOM 702 C CA . GLN C 1 30 ? -20.464 15.091 -43.095 1.00 27.44 29 GLN C CA 1
ATOM 703 C C . GLN C 1 30 ? -19.916 15.690 -44.372 1.00 29.77 29 GLN C C 1
ATOM 704 O O . GLN C 1 30 ? -20.280 15.246 -45.466 1.00 30.97 29 GLN C O 1
ATOM 710 N N . GLY C 1 31 ? -19.054 16.703 -44.247 1.00 32.06 30 GLY C N 1
ATOM 711 C CA . GLY C 1 31 ? -18.436 17.354 -45.403 1.00 35.00 30 GLY C CA 1
ATOM 712 C C . GLY C 1 31 ? -17.043 16.845 -45.715 1.00 35.99 30 GLY C C 1
ATOM 713 O O . GLY C 1 31 ? -16.821 15.623 -45.821 1.00 38.26 30 GLY C O 1
ATOM 717 N N . GLY D 1 2 ? -18.133 1.642 -3.365 1.00 28.80 1 GLY E N 1
ATOM 718 C CA . GLY D 1 2 ? -18.170 3.044 -2.995 1.00 26.51 1 GLY E CA 1
ATOM 719 C C . GLY D 1 2 ? -18.032 3.980 -4.182 1.00 25.06 1 GLY E C 1
ATOM 720 O O . GLY D 1 2 ? -17.567 3.590 -5.274 1.00 24.19 1 GLY E O 1
ATOM 721 N N . GLU D 1 3 ? -18.460 5.221 -3.983 1.00 25.12 2 GLU E N 1
ATOM 722 C CA . GLU D 1 3 ? -18.469 6.162 -5.112 1.00 23.34 2 GLU E CA 1
ATOM 723 C C . GLU D 1 3 ? -17.084 6.628 -5.526 1.00 21.78 2 GLU E C 1
ATOM 724 O O . GLU D 1 3 ? -16.912 6.989 -6.699 1.00 22.53 2 GLU E O 1
ATOM 730 N N . LEU D 1 4 ? -16.100 6.649 -4.633 1.00 21.36 3 LEU E N 1
ATOM 731 C CA . LEU D 1 4 ? -14.761 7.068 -5.100 1.00 21.46 3 LEU E CA 1
ATOM 732 C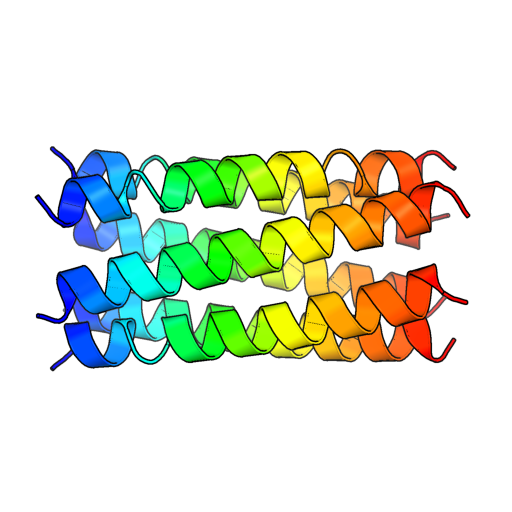 C . LEU D 1 4 ? -14.206 6.053 -6.097 1.00 21.90 3 LEU E C 1
ATOM 733 O O . LEU D 1 4 ? -13.542 6.401 -7.053 1.00 20.48 3 LEU E O 1
ATOM 738 N N . LYS D 1 5 ? -14.456 4.777 -5.835 1.00 23.10 4 LYS E N 1
ATOM 739 C CA . LYS D 1 5 ? -14.023 3.741 -6.776 1.00 22.93 4 LYS E CA 1
ATOM 740 C C . LYS D 1 5 ? -14.769 3.860 -8.099 1.00 22.48 4 LYS E C 1
ATOM 741 O O . LYS D 1 5 ? -14.160 3.685 -9.159 1.00 22.97 4 LYS E O 1
ATOM 747 N N . ALA D 1 6 ? -16.062 4.167 -8.056 1.00 21.80 5 ALA E N 1
ATOM 748 C CA . ALA D 1 6 ? -16.868 4.336 -9.265 1.00 21.57 5 ALA E CA 1
ATOM 749 C C . ALA D 1 6 ? -16.280 5.504 -10.051 1.00 20.96 5 ALA E C 1
ATOM 750 O O . ALA D 1 6 ? -16.213 5.454 -11.278 1.00 20.41 5 ALA E O 1
ATOM 752 N N . ILE D 1 7 ? -15.928 6.588 -9.344 1.00 19.53 6 ILE E N 1
ATOM 753 C CA . ILE D 1 7 ? -15.299 7.737 -10.028 1.00 19.05 6 ILE E CA 1
ATOM 754 C C . ILE D 1 7 ? -13.979 7.329 -10.691 1.00 18.83 6 ILE E C 1
ATOM 755 O O . ILE D 1 7 ? -13.724 7.698 -11.861 1.00 19.24 6 ILE E O 1
ATOM 760 N N . ALA D 1 8 ? -13.137 6.579 -9.955 1.00 18.24 7 ALA E N 1
ATOM 761 C CA . ALA D 1 8 ? -11.886 6.081 -10.530 1.00 19.91 7 ALA E CA 1
ATOM 762 C C . ALA D 1 8 ? -12.155 5.236 -11.781 1.00 20.46 7 ALA E C 1
ATOM 763 O O . ALA D 1 8 ? -11.438 5.350 -12.802 1.00 19.91 7 ALA E O 1
ATOM 765 N N . GLN D 1 9 ? -13.164 4.365 -11.709 1.00 21.21 8 GLN E N 1
ATOM 766 C CA A GLN D 1 9 ? -13.514 3.497 -12.842 0.50 21.64 8 GLN E CA 1
ATOM 767 C CA B GLN D 1 9 ? -13.444 3.506 -12.858 0.50 21.80 8 GLN E CA 1
ATOM 768 C C . GLN D 1 9 ? -13.951 4.298 -14.064 1.00 22.02 8 GLN E C 1
ATOM 769 O O . GLN D 1 9 ? -13.576 3.972 -15.200 1.00 21.97 8 GLN E O 1
ATOM 780 N N . GLU D 1 10 ? -14.765 5.330 -13.824 1.00 20.08 9 GLU E N 1
ATOM 781 C CA . GLU D 1 10 ? -15.232 6.205 -14.922 1.00 20.70 9 GLU E CA 1
ATOM 782 C C . GLU D 1 10 ? -14.062 6.962 -15.520 1.00 18.50 9 GLU E C 1
ATOM 783 O O . GLU D 1 10 ? -14.012 7.119 -16.762 1.00 17.71 9 GLU E O 1
ATOM 789 N N . LEU D 1 11 ? -13.113 7.388 -14.687 1.00 17.84 10 LEU E N 1
ATOM 790 C CA . LEU D 1 11 ? -11.913 8.060 -15.238 1.00 17.81 10 LEU E CA 1
ATOM 791 C C . LEU D 1 11 ? -11.107 7.115 -16.111 1.00 19.50 10 LEU E C 1
ATOM 792 O O . LEU D 1 11 ? -10.578 7.515 -17.151 1.00 18.27 10 LEU E O 1
ATOM 797 N N . LYS D 1 12 ? -11.030 5.847 -15.697 1.00 18.91 11 LYS E N 1
ATOM 798 C CA . LYS D 1 12 ? -10.397 4.818 -16.522 1.00 20.93 11 LYS E CA 1
ATOM 799 C C . LYS D 1 12 ? -11.078 4.675 -17.898 1.00 20.09 11 LYS E C 1
ATOM 800 O O . LYS D 1 12 ? -10.391 4.566 -18.927 1.00 20.31 11 LYS E O 1
ATOM 806 N N . ALA D 1 13 ? -12.406 4.639 -17.916 1.00 19.43 12 ALA E N 1
ATOM 807 C CA . ALA D 1 13 ? -13.188 4.639 -19.145 1.00 18.89 12 ALA E CA 1
ATOM 808 C C . ALA D 1 13 ? -12.906 5.855 -20.023 1.00 18.95 12 ALA E C 1
ATOM 809 O O . ALA D 1 13 ? -12.809 5.743 -21.250 1.00 17.55 12 ALA E O 1
ATOM 811 N N . ILE D 1 14 ? -12.857 7.021 -19.402 1.00 17.19 13 ILE E N 1
ATOM 812 C CA . ILE D 1 14 ? -12.467 8.254 -20.109 1.00 16.79 13 ILE E CA 1
ATOM 813 C C . ILE D 1 14 ? -11.075 8.145 -20.756 1.00 17.74 13 ILE E C 1
ATOM 814 O O . ILE D 1 14 ? -10.914 8.497 -21.933 1.00 18.00 13 ILE E O 1
ATOM 819 N N . ALA D 1 15 ? -10.087 7.654 -20.004 1.00 16.89 14 ALA E N 1
ATOM 820 C CA . ALA D 1 15 ? -8.734 7.451 -20.551 1.00 18.08 14 ALA E CA 1
ATOM 821 C C . ALA D 1 15 ? -8.769 6.546 -21.772 1.00 19.09 14 ALA E C 1
ATOM 822 O O . ALA D 1 15 ? -8.073 6.771 -22.749 1.00 18.37 14 ALA E O 1
ATOM 824 N N . LYS D 1 16 ? -9.599 5.507 -21.713 1.00 19.76 15 LYS E N 1
ATOM 825 C CA . LYS D 1 16 ? -9.703 4.558 -22.813 1.00 21.40 15 LYS E CA 1
ATOM 826 C C . LYS D 1 16 ? -10.317 5.233 -24.046 1.00 21.06 15 LYS E C 1
ATOM 827 O O . LYS D 1 16 ? -9.840 5.014 -25.173 1.00 20.73 15 LYS E O 1
ATOM 833 N N . GLU D 1 17 ? -11.352 6.054 -23.839 1.00 19.59 16 GLU E N 1
ATOM 834 C CA . GLU D 1 17 ? -11.923 6.785 -24.983 1.00 18.06 16 GLU E CA 1
ATOM 835 C C . GLU D 1 17 ? -10.956 7.807 -25.586 1.00 17.12 16 GLU E C 1
ATOM 836 O O . GLU D 1 17 ? -10.930 7.978 -26.795 1.00 16.64 16 GLU E O 1
ATOM 842 N N . LEU D 1 18 ? -10.175 8.490 -24.759 1.00 15.96 17 LEU E N 1
ATOM 843 C CA . LEU D 1 18 ? -9.177 9.420 -25.276 1.00 15.78 17 LEU E CA 1
ATOM 844 C C . LEU D 1 18 ? -8.093 8.670 -26.066 1.00 16.24 17 LEU E C 1
ATOM 845 O O . LEU D 1 18 ? -7.582 9.190 -27.050 1.00 16.58 17 LEU E O 1
ATOM 850 N N . LYS D 1 19 ? -7.754 7.457 -25.630 1.00 17.20 18 LYS E N 1
ATOM 851 C CA . LYS D 1 19 ? -6.797 6.659 -26.402 1.00 17.42 18 LYS E CA 1
ATOM 852 C C . LYS D 1 19 ? -7.364 6.304 -27.794 1.00 17.40 18 LYS E C 1
ATOM 853 O O . LYS D 1 19 ? -6.628 6.360 -28.789 1.00 16.62 18 LYS E O 1
ATOM 859 N N . ALA D 1 20 ? -8.659 6.021 -27.865 1.00 16.99 19 ALA E N 1
ATOM 860 C CA . ALA D 1 20 ? -9.350 5.825 -29.134 1.00 16.40 19 ALA E CA 1
ATOM 861 C C . ALA D 1 20 ? -9.336 7.096 -29.983 1.00 16.27 19 ALA E C 1
ATOM 862 O O . ALA D 1 20 ? -9.070 7.025 -31.177 1.00 15.82 19 ALA E O 1
ATOM 864 N N . ILE D 1 21 ? -9.583 8.263 -29.369 1.00 14.88 20 ILE E N 1
ATOM 865 C CA . ILE D 1 21 ? -9.531 9.519 -30.116 1.00 13.76 20 ILE E CA 1
ATOM 866 C C . ILE D 1 21 ? -8.127 9.791 -30.683 1.00 14.46 20 ILE E C 1
ATOM 867 O O . ILE D 1 21 ? -8.002 10.174 -31.839 1.00 13.95 20 ILE E O 1
ATOM 872 N N . ALA D 1 22 ? -7.117 9.598 -29.857 1.00 15.31 21 ALA E N 1
ATOM 873 C CA . ALA D 1 22 ? -5.717 9.746 -30.272 1.00 16.42 21 ALA E CA 1
ATOM 874 C C . ALA D 1 22 ? -5.415 8.901 -31.484 1.00 16.88 21 ALA E C 1
ATOM 875 O O . ALA D 1 22 ? -4.759 9.366 -32.415 1.00 15.58 21 ALA E O 1
ATOM 877 N N . TRP D 1 23 ? -5.952 7.686 -31.502 1.00 16.69 22 TRP E N 1
ATOM 878 C CA . TRP D 1 23 ? -5.646 6.753 -32.604 1.00 16.17 22 TRP E CA 1
ATOM 879 C 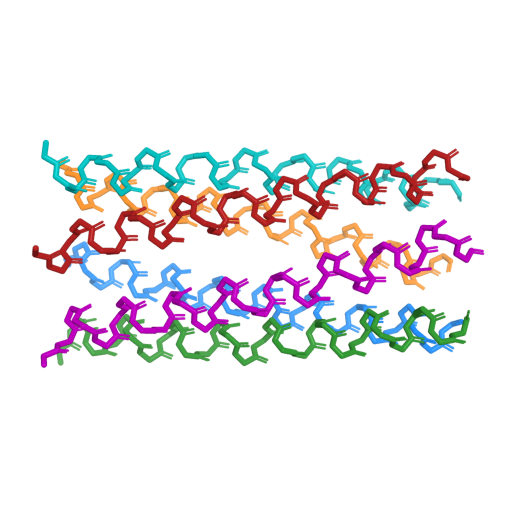C . TRP D 1 23 ? -6.361 7.218 -33.882 1.00 16.60 22 TRP E C 1
ATOM 880 O O . TRP D 1 23 ? -5.769 7.216 -34.974 1.00 16.05 22 TRP E O 1
ATOM 891 N N . GLU D 1 24 ? -7.620 7.668 -33.752 1.00 15.16 23 GLU E N 1
ATOM 892 C CA . GLU D 1 24 ? -8.319 8.171 -34.924 1.00 13.67 23 GLU E CA 1
ATOM 893 C C . GLU D 1 24 ? -7.675 9.442 -35.479 1.00 15.66 23 GLU E C 1
ATOM 894 O O . GLU D 1 24 ? -7.595 9.618 -36.682 1.00 15.20 23 GLU E O 1
ATOM 900 N N . ASP D 1 25 ? -7.194 10.294 -34.572 1.00 14.04 24 ASP E N 1
ATOM 901 C CA . ASP D 1 25 ? -6.568 11.546 -35.013 1.00 16.05 24 ASP E CA 1
ATOM 902 C C . ASP D 1 25 ? -5.232 11.213 -35.705 1.00 15.70 24 ASP E C 1
ATOM 903 O O . ASP D 1 25 ? -4.890 11.861 -36.676 1.00 15.76 24 ASP E O 1
ATOM 908 N N . LYS D 1 26 ? -4.546 10.188 -35.217 1.00 16.53 25 LYS E N 1
ATOM 909 C CA . LYS D 1 26 ? -3.300 9.690 -35.862 1.00 18.78 25 LYS E CA 1
ATOM 910 C C . LYS D 1 26 ? -3.620 9.239 -37.298 1.00 18.23 25 LYS E C 1
ATOM 911 O O . LYS D 1 26 ? -2.891 9.555 -38.274 1.00 18.73 25 LYS E O 1
ATOM 917 N N . ALA D 1 27 ? -4.722 8.496 -37.454 1.00 17.82 26 ALA E N 1
ATOM 918 C CA . ALA D 1 27 ? -5.167 8.047 -38.756 1.00 18.81 26 ALA E CA 1
ATOM 919 C C . ALA D 1 27 ? -5.514 9.224 -39.672 1.00 19.74 26 ALA E C 1
ATOM 920 O O . ALA D 1 27 ? -5.207 9.226 -40.858 1.00 20.25 26 ALA E O 1
ATOM 922 N N . ILE D 1 28 ? -6.189 10.238 -39.144 1.00 19.45 27 ILE E N 1
ATOM 923 C CA . ILE D 1 28 ? -6.416 11.430 -39.953 1.00 19.21 27 ILE E CA 1
ATOM 924 C C . ILE D 1 28 ? -5.054 12.073 -40.337 1.00 20.47 27 ILE E C 1
ATOM 925 O O . ILE D 1 28 ? -4.856 12.470 -41.502 1.00 23.69 27 ILE E O 1
ATOM 930 N N . ALA D 1 29 ? -4.141 12.191 -39.385 1.00 21.71 28 ALA E N 1
ATOM 931 C CA . ALA D 1 29 ? -2.822 12.822 -39.636 1.00 24.67 28 ALA E CA 1
ATOM 932 C C . ALA D 1 29 ? -2.037 12.048 -40.707 1.00 27.47 28 ALA E C 1
ATOM 933 O O . ALA D 1 29 ? -1.475 12.640 -41.640 1.00 27.95 28 ALA E O 1
ATOM 935 N N . GLN D 1 30 ? -2.057 10.719 -40.597 1.00 29.69 29 GLN E N 1
ATOM 936 C CA . GLN D 1 30 ? -1.297 9.873 -41.506 1.00 31.93 29 GLN E CA 1
ATOM 937 C C . GLN D 1 30 ? -1.802 10.000 -42.925 1.00 33.81 29 GLN E C 1
ATOM 938 O O . GLN D 1 30 ? -0.990 10.018 -43.855 1.00 35.62 29 GLN E O 1
ATOM 944 N N . GLY D 1 31 ? -3.119 10.094 -43.087 1.00 35.02 30 GLY E N 1
ATOM 945 C CA . GLY D 1 31 ? -3.782 10.224 -44.391 1.00 37.00 30 GLY E CA 1
ATOM 946 C C . GLY D 1 31 ? -3.369 11.502 -45.107 1.00 38.63 30 GLY E C 1
ATOM 947 O O . GLY D 1 31 ? -3.016 12.501 -44.455 1.00 39.81 30 GLY E O 1
ATOM 951 N N . GLY E 1 2 ? -26.486 11.882 -3.163 1.00 27.85 1 GLY F N 1
ATOM 952 C CA . GLY E 1 2 ? -25.292 12.626 -2.782 1.00 24.95 1 GLY F CA 1
ATOM 953 C C . GLY E 1 2 ? -24.445 13.084 -3.963 1.00 24.30 1 GLY F C 1
ATOM 954 O O . GLY E 1 2 ? -24.636 12.620 -5.113 1.00 22.46 1 GLY F O 1
ATOM 955 N N . GLU E 1 3 ? -23.511 13.995 -3.665 1.00 22.37 2 GLU F N 1
ATOM 956 C CA . GLU E 1 3 ? -22.762 14.667 -4.729 1.00 21.11 2 GLU F CA 1
ATOM 957 C C . GLU E 1 3 ? -21.680 13.791 -5.325 1.00 19.74 2 GLU F C 1
ATOM 958 O O . GLU E 1 3 ? -21.281 13.997 -6.474 1.00 19.47 2 GLU F O 1
ATOM 964 N N . LEU E 1 4 ? -21.179 12.821 -4.572 1.00 18.99 3 LEU F N 1
ATOM 965 C CA . LEU E 1 4 ? -20.171 11.931 -5.148 1.00 18.54 3 LEU F CA 1
ATOM 966 C C . LEU E 1 4 ? -20.792 11.043 -6.231 1.00 19.09 3 LEU F C 1
ATOM 967 O O . LEU E 1 4 ? -20.193 10.794 -7.303 1.00 18.41 3 LEU F O 1
ATOM 972 N N . LYS E 1 5 ? -22.013 10.574 -5.967 1.00 20.20 4 LYS F N 1
ATOM 973 C CA . LYS E 1 5 ? -22.776 9.882 -7.048 1.00 20.92 4 LYS F CA 1
ATOM 974 C C . LYS E 1 5 ? -23.075 10.814 -8.233 1.00 21.13 4 LYS F C 1
ATOM 975 O O . LYS E 1 5 ? -22.918 10.403 -9.401 1.00 21.36 4 LYS F O 1
ATOM 981 N N . ALA E 1 6 ? -23.426 12.076 -7.974 1.00 20.91 5 ALA F N 1
ATOM 982 C CA . ALA E 1 6 ? -23.681 13.028 -9.073 1.00 20.27 5 ALA F CA 1
ATOM 983 C C . ALA E 1 6 ? -22.422 13.194 -9.931 1.00 20.24 5 ALA F C 1
ATOM 984 O O . ALA E 1 6 ? -22.520 13.234 -11.175 1.00 20.11 5 ALA F O 1
ATOM 986 N N . ILE E 1 7 ? -21.269 13.270 -9.275 1.00 18.83 6 ILE F N 1
ATOM 987 C CA . ILE E 1 7 ? -19.967 13.383 -9.953 1.00 18.47 6 ILE F CA 1
ATOM 988 C C . ILE E 1 7 ? -19.713 12.136 -10.806 1.00 18.32 6 ILE F C 1
ATOM 989 O O . ILE E 1 7 ? -19.368 12.252 -11.984 1.00 17.84 6 ILE F O 1
ATOM 994 N N . ALA E 1 8 ? -19.866 10.948 -10.216 1.00 17.61 7 ALA F N 1
ATOM 995 C CA . ALA E 1 8 ? -19.714 9.708 -10.957 1.00 18.78 7 ALA F CA 1
ATOM 996 C C . ALA E 1 8 ? -20.637 9.704 -12.174 1.00 18.84 7 ALA F C 1
ATOM 997 O O . ALA E 1 8 ? -20.223 9.274 -13.264 1.00 19.49 7 ALA F O 1
ATOM 999 N N . GLN E 1 9 ? -21.868 10.185 -12.013 1.00 18.96 8 GLN F N 1
ATOM 1000 C CA . GLN E 1 9 ? -22.843 10.173 -13.129 1.00 20.65 8 GLN F CA 1
ATOM 1001 C C . GLN E 1 9 ? -22.434 11.119 -14.242 1.00 20.03 8 GLN F C 1
ATOM 1002 O O . GLN E 1 9 ? -22.580 10.798 -15.449 1.00 19.63 8 GLN F O 1
ATOM 1008 N N . GLU E 1 10 ? -21.884 12.265 -13.846 1.00 19.37 9 GLU F N 1
ATOM 1009 C CA . GLU E 1 10 ? -21.455 13.239 -14.852 1.00 18.67 9 GLU F CA 1
ATOM 1010 C C . GLU E 1 10 ? -20.205 12.696 -15.552 1.00 17.90 9 GLU F C 1
ATOM 1011 O O . GLU E 1 10 ? -20.001 12.987 -16.745 1.00 18.78 9 GLU F O 1
ATOM 1017 N N . LEU E 1 11 ? -19.345 11.944 -14.845 1.00 17.16 10 LEU F N 1
ATOM 1018 C CA . LEU E 1 11 ? -18.191 11.347 -15.522 1.00 16.31 10 LEU F CA 1
ATOM 1019 C C . LEU E 1 11 ? -18.642 10.298 -16.524 1.00 17.29 10 LEU F C 1
ATOM 1020 O O . LEU E 1 11 ? -18.021 10.142 -17.579 1.00 16.92 10 LEU F O 1
ATOM 1025 N N . LYS E 1 12 ? -19.715 9.592 -16.180 1.00 16.90 11 LYS F N 1
ATOM 1026 C CA . LYS E 1 12 ? -20.335 8.660 -17.146 1.00 18.86 11 LYS F CA 1
ATOM 1027 C C . LYS E 1 12 ? -20.851 9.360 -18.410 1.00 18.05 11 LYS F C 1
ATOM 1028 O O . LYS E 1 12 ? -20.631 8.860 -19.514 1.00 19.36 11 LYS F O 1
ATOM 1034 N N . ALA E 1 13 ? -21.498 10.509 -18.264 1.00 17.59 12 ALA F N 1
ATOM 1035 C CA . ALA E 1 13 ? -21.971 11.313 -19.391 1.00 17.43 12 ALA F CA 1
ATOM 1036 C C . ALA E 1 13 ? -20.768 11.806 -20.225 1.00 17.24 12 ALA F C 1
ATOM 1037 O O . ALA E 1 13 ? -20.807 11.784 -21.454 1.00 17.00 12 ALA F O 1
ATOM 1039 N N . ILE E 1 14 ? -19.697 12.204 -19.547 1.00 16.46 13 ILE F N 1
ATOM 1040 C CA . ILE E 1 14 ? -18.446 12.585 -20.261 1.00 16.06 13 ILE F CA 1
ATOM 1041 C C . ILE E 1 14 ? -17.859 11.382 -21.081 1.00 16.78 13 ILE F C 1
ATOM 1042 O O . ILE E 1 14 ? -17.464 11.560 -22.246 1.00 16.79 13 ILE F O 1
ATOM 1047 N N . ALA E 1 15 ? -17.800 10.190 -20.486 1.00 17.39 14 ALA F N 1
ATOM 1048 C CA . ALA E 1 15 ? -17.270 9.035 -21.208 1.00 19.45 14 ALA F CA 1
ATOM 1049 C C . ALA E 1 15 ? -18.117 8.759 -22.433 1.00 20.65 14 ALA F C 1
ATOM 1050 O O . ALA E 1 15 ? -17.571 8.432 -23.499 1.00 20.06 14 ALA F O 1
ATOM 1052 N N . LYS E 1 16 ? -19.435 8.888 -22.281 1.00 20.40 15 LYS F N 1
ATOM 1053 C CA . LYS E 1 16 ? -20.378 8.698 -23.404 1.00 21.28 15 LYS F CA 1
ATOM 1054 C C . LYS E 1 16 ? -20.164 9.727 -24.532 1.00 19.79 15 LYS F C 1
ATOM 1055 O O . LYS E 1 16 ? -20.214 9.366 -25.715 1.00 19.95 15 LYS F O 1
ATOM 1061 N N . GLU E 1 17 ? -19.909 10.988 -24.182 1.00 17.18 16 GLU F N 1
ATOM 1062 C CA . GLU E 1 17 ? -19.646 11.982 -25.221 1.00 16.79 16 GLU F CA 1
ATOM 1063 C C . GLU E 1 17 ? -18.303 11.729 -25.890 1.00 16.42 16 GLU F C 1
ATOM 1064 O 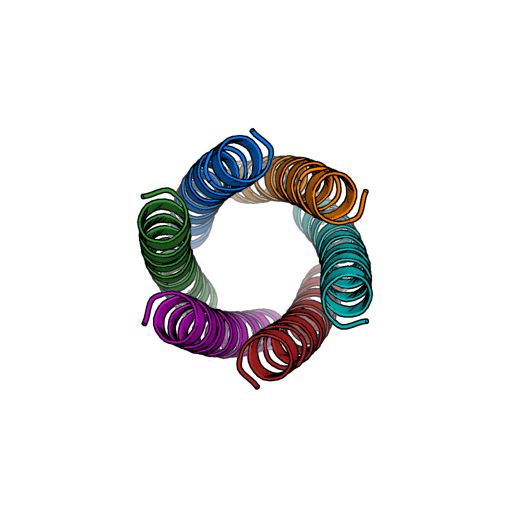O . GLU E 1 17 ? -18.169 11.949 -27.117 1.00 16.64 16 GLU F O 1
ATOM 1070 N N . LEU E 1 18 ? -17.300 11.302 -25.120 1.00 16.29 17 LEU F N 1
ATOM 1071 C CA . LEU E 1 18 ? -16.025 11.007 -25.754 1.00 14.82 17 LEU F CA 1
ATOM 1072 C C . LEU E 1 18 ? -16.130 9.787 -26.732 1.00 17.15 17 LEU F C 1
ATOM 1073 O O . LEU E 1 18 ? -15.424 9.739 -27.715 1.00 15.45 17 LEU F O 1
ATOM 1078 N N . LYS E 1 19 ? -16.996 8.814 -26.394 1.00 16.79 18 LYS F N 1
ATOM 1079 C CA . LYS E 1 19 ? -17.232 7.657 -27.284 1.00 18.73 18 LYS F CA 1
ATOM 1080 C C . LYS E 1 19 ? -17.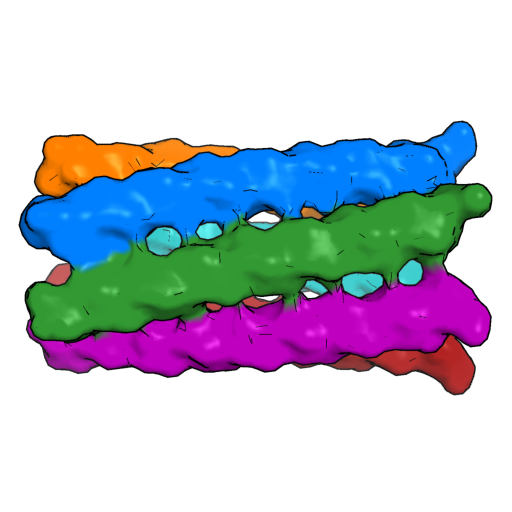847 8.197 -28.582 1.00 17.08 18 LYS F C 1
ATOM 1081 O O . LYS E 1 19 ? -17.430 7.781 -29.680 1.00 18.26 18 LYS F O 1
ATOM 1087 N N . ALA E 1 20 ? -18.741 9.187 -28.479 1.00 16.98 19 ALA F N 1
ATOM 1088 C CA . ALA E 1 20 ? -19.318 9.832 -29.688 1.00 16.77 19 ALA F CA 1
ATOM 1089 C C . ALA E 1 20 ? 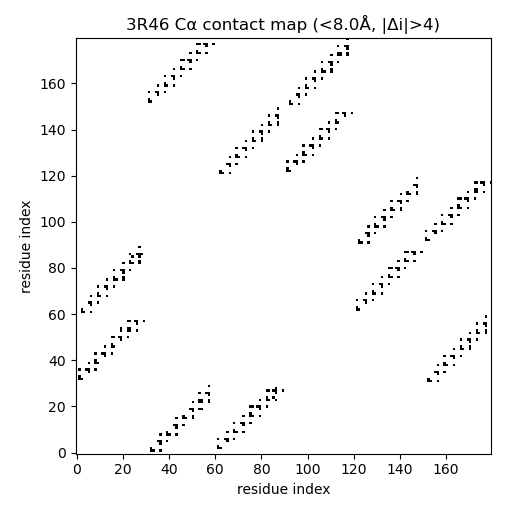-18.247 10.581 -30.510 1.00 16.11 19 ALA F C 1
ATOM 1090 O O . ALA E 1 20 ? -18.198 10.490 -31.745 1.00 14.33 19 ALA F O 1
ATOM 1092 N N . ILE E 1 21 ? -17.371 11.333 -29.832 1.00 14.75 20 ILE F N 1
ATOM 1093 C CA . ILE E 1 21 ? -16.242 11.991 -30.549 1.00 13.98 20 ILE F CA 1
ATOM 1094 C C . ILE E 1 21 ? -15.329 10.987 -31.244 1.00 15.35 20 ILE F C 1
ATOM 1095 O O . ILE E 1 21 ? -14.964 11.193 -32.403 1.00 15.70 20 ILE F O 1
ATOM 1100 N N . ALA E 1 22 ? -14.946 9.915 -30.535 1.00 14.58 21 ALA F N 1
ATOM 1101 C CA . ALA E 1 22 ? -14.132 8.865 -31.138 1.00 15.19 21 ALA F CA 1
ATOM 1102 C C . ALA E 1 22 ? -14.784 8.324 -32.417 1.00 14.25 21 ALA F C 1
ATOM 1103 O O . ALA E 1 22 ? -14.107 8.130 -33.455 1.00 13.84 21 ALA F O 1
ATOM 1105 N N . TRP E 1 23 ? -16.094 8.124 -32.357 1.00 14.78 22 TRP F N 1
ATOM 1106 C CA . TRP E 1 23 ? -16.803 7.534 -33.498 1.00 15.05 22 TRP F CA 1
ATOM 1107 C C . TRP E 1 23 ? -16.848 8.532 -34.655 1.00 15.37 22 TRP F C 1
ATOM 1108 O O . TRP E 1 23 ? -16.722 8.158 -35.837 1.00 16.64 22 TRP F O 1
ATOM 1119 N N . GLU E 1 24 ? -17.071 9.808 -34.327 1.00 16.23 23 GLU F N 1
ATOM 1120 C CA . GLU E 1 24 ? -17.057 10.805 -35.406 1.00 14.88 23 GLU F CA 1
ATOM 1121 C C . GLU E 1 24 ? -15.648 10.946 -35.987 1.00 14.64 23 GLU F C 1
ATOM 1122 O O . GLU E 1 24 ? -15.502 11.124 -37.201 1.00 15.12 23 GLU F O 1
ATOM 1128 N N . ASP E 1 25 ? -14.619 10.916 -35.143 1.00 13.59 24 ASP F N 1
ATOM 1129 C CA . ASP E 1 25 ? -13.239 11.046 -35.658 1.00 13.99 24 ASP F CA 1
ATOM 1130 C C . ASP E 1 25 ? -12.873 9.846 -36.522 1.00 15.42 24 ASP F C 1
ATOM 1131 O O . ASP E 1 25 ? -12.141 9.990 -37.511 1.00 15.40 24 ASP F O 1
ATOM 1136 N N . LYS E 1 26 ? -13.377 8.667 -36.136 1.00 14.38 25 LYS F N 1
ATOM 1137 C CA . LYS E 1 26 ? -13.285 7.490 -36.988 1.00 16.04 25 LYS F CA 1
ATOM 1138 C C . LYS E 1 26 ? -13.894 7.751 -38.371 1.00 15.44 25 LYS F C 1
ATOM 1139 O O . LYS E 1 26 ? -13.278 7.386 -39.406 1.00 18.12 25 LYS F O 1
ATOM 1145 N N . ALA E 1 27 ? -15.089 8.364 -38.412 1.00 14.61 26 ALA F N 1
ATOM 1146 C CA . ALA E 1 27 ? -15.737 8.737 -39.680 1.00 15.70 26 ALA F CA 1
ATOM 1147 C C . ALA E 1 27 ? -14.898 9.731 -40.494 1.00 17.26 26 ALA F C 1
ATOM 1148 O O . ALA E 1 27 ? -14.758 9.607 -41.738 1.00 17.48 26 ALA F O 1
ATOM 1150 N N . ILE E 1 28 ? -14.282 10.691 -39.797 1.00 16.47 27 ILE F N 1
ATOM 1151 C CA . ILE E 1 28 ? -13.395 11.606 -40.511 1.00 17.92 27 ILE F CA 1
ATOM 1152 C C . ILE E 1 28 ? -12.192 10.866 -41.105 1.00 18.98 27 ILE F C 1
ATOM 1153 O O . ILE E 1 28 ? -11.827 11.107 -42.284 1.00 21.76 27 ILE F O 1
ATOM 1158 N N . ALA E 1 29 ? -11.583 9.967 -40.320 1.00 1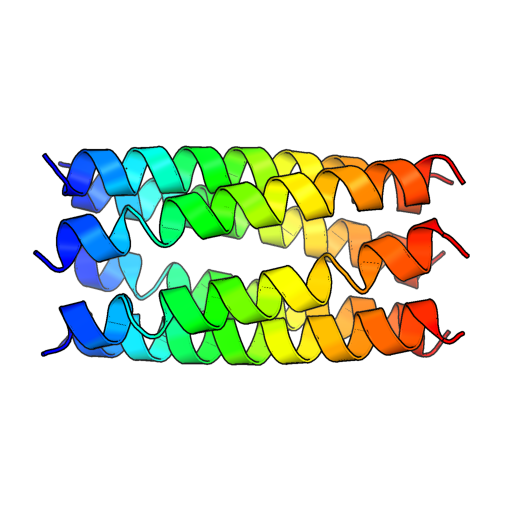9.27 28 ALA F N 1
ATOM 1159 C CA . ALA E 1 29 ? -10.438 9.186 -40.763 1.00 22.10 28 ALA F CA 1
ATOM 1160 C C . ALA E 1 29 ? -10.800 8.377 -41.986 1.00 23.71 28 ALA F C 1
ATOM 1161 O O . ALA E 1 29 ? -10.002 8.305 -42.938 1.00 23.59 28 ALA F O 1
ATOM 1163 N N . GLN E 1 30 ? -12.001 7.800 -41.973 1.00 24.42 29 GLN F N 1
ATOM 1164 C CA . GLN E 1 30 ? -12.440 6.978 -43.119 1.00 25.69 29 GLN F CA 1
ATOM 1165 C C . GLN E 1 30 ? -12.587 7.841 -44.380 1.00 27.16 29 GLN F C 1
ATOM 1166 O O . GLN E 1 30 ? -12.144 7.438 -45.493 1.00 29.02 29 GLN F O 1
ATOM 1172 N N . GLY E 1 31 ? -13.229 9.001 -44.218 1.00 27.50 30 GLY F N 1
ATOM 1173 C CA . GLY E 1 31 ? -13.427 9.968 -45.286 1.00 29.82 30 GLY F CA 1
ATOM 1174 C C . GLY E 1 31 ? -12.114 10.548 -45.762 1.00 31.13 30 GLY F C 1
ATOM 1175 O O . GLY E 1 31 ? -12.045 10.977 -46.920 1.00 33.26 30 GLY F O 1
ATOM 1179 N N . GLY F 1 2 ? -5.295 3.713 -1.932 1.00 31.69 1 GLY G N 1
ATOM 1180 C CA . GLY F 1 2 ? -6.548 4.407 -1.786 1.00 29.35 1 GLY G CA 1
ATOM 1181 C C . GLY F 1 2 ? -7.063 4.951 -3.103 1.00 27.50 1 GLY G C 1
ATOM 1182 O O . GLY F 1 2 ? -6.313 5.089 -4.105 1.00 25.55 1 GLY G O 1
ATOM 1183 N N . GLU F 1 3 ? -8.346 5.250 -3.086 1.00 25.26 2 GLU G N 1
ATOM 1184 C CA . GLU F 1 3 ? -9.037 5.641 -4.310 1.00 25.06 2 GLU G CA 1
ATOM 1185 C C . GLU F 1 3 ? -8.681 7.055 -4.721 1.00 23.91 2 GLU G C 1
ATOM 1186 O O . GLU F 1 3 ? -8.791 7.386 -5.912 1.00 24.35 2 GLU G O 1
ATOM 1192 N N . LEU F 1 4 ? -8.254 7.907 -3.781 1.00 22.43 3 LEU G N 1
ATOM 1193 C CA . LEU F 1 4 ? -7.890 9.280 -4.215 1.00 23.03 3 LEU G CA 1
ATOM 1194 C C . LEU F 1 4 ? -6.618 9.220 -5.074 1.00 22.32 3 LEU G C 1
ATOM 1195 O O . LEU F 1 4 ? -6.475 9.917 -6.083 1.00 22.40 3 LEU G O 1
ATOM 1200 N N . LYS F 1 5 ? -5.679 8.391 -4.654 1.00 22.68 4 LYS G N 1
ATOM 1201 C CA . LYS F 1 5 ? -4.475 8.150 -5.468 1.00 22.43 4 LYS G CA 1
ATOM 1202 C C . LYS F 1 5 ? -4.810 7.500 -6.807 1.00 21.70 4 LYS G C 1
ATOM 1203 O O . LYS F 1 5 ? -4.218 7.872 -7.834 1.00 22.58 4 LYS G O 1
ATOM 1209 N N . ALA F 1 6 ? -5.758 6.575 -6.816 1.00 21.05 5 ALA G N 1
ATOM 1210 C CA . ALA F 1 6 ? -6.206 5.917 -8.047 1.00 20.97 5 ALA G CA 1
ATOM 1211 C C . ALA F 1 6 ? -6.760 6.969 -9.027 1.00 21.33 5 ALA G C 1
ATOM 1212 O O . ALA F 1 6 ? -6.536 6.903 -10.243 1.00 20.41 5 ALA G O 1
ATOM 1214 N N . ILE F 1 7 ? -7.496 7.924 -8.472 1.00 19.54 6 ILE G N 1
ATOM 1215 C CA . ILE F 1 7 ? -8.096 9.012 -9.266 1.00 18.78 6 ILE G CA 1
ATOM 1216 C C . ILE F 1 7 ? -7.004 9.907 -9.832 1.00 19.09 6 ILE G C 1
ATOM 1217 O O . ILE F 1 7 ? -7.036 10.254 -11.054 1.00 18.21 6 ILE G O 1
ATOM 1222 N N . ALA F 1 8 ? -6.026 10.261 -8.986 1.00 18.98 7 ALA G N 1
ATOM 1223 C CA . ALA F 1 8 ? -4.912 11.114 -9.434 1.00 20.64 7 ALA G CA 1
ATOM 1224 C C . ALA F 1 8 ? -4.154 10.418 -10.567 1.00 21.19 7 ALA G C 1
ATOM 1225 O O . ALA F 1 8 ? -3.788 11.047 -11.565 1.00 21.66 7 ALA G O 1
ATOM 1227 N N . GLN F 1 9 ? -3.931 9.123 -10.411 1.00 21.74 8 GLN G N 1
ATOM 1228 C CA . GLN F 1 9 ? -3.214 8.323 -11.455 1.00 22.18 8 GLN G CA 1
ATOM 1229 C C . GLN F 1 9 ? -4.003 8.229 -12.777 1.00 21.52 8 GLN G C 1
ATOM 1230 O O . GLN F 1 9 ? -3.404 8.256 -13.881 1.00 21.00 8 GLN G O 1
ATOM 1236 N N . GLU F 1 10 ? -5.331 8.101 -12.686 1.00 19.61 9 GLU G N 1
ATOM 1237 C CA . GLU F 1 10 ? -6.162 8.096 -13.890 1.00 20.01 9 GLU G CA 1
ATOM 1238 C C . GLU F 1 10 ? -6.128 9.468 -14.559 1.00 18.50 9 GLU G C 1
ATOM 1239 O O . GLU F 1 10 ? -6.092 9.541 -15.798 1.00 17.25 9 GLU G O 1
ATOM 1245 N N . LEU F 1 11 ? -6.120 10.551 -13.768 1.00 18.02 10 LEU G N 1
ATOM 1246 C CA . LEU F 1 11 ? -6.009 11.895 -14.354 1.00 17.28 10 LEU G CA 1
ATOM 1247 C C . LEU F 1 11 ? -4.648 12.085 -15.031 1.00 18.81 10 LEU G C 1
ATOM 1248 O O . LEU F 1 11 ? -4.544 12.721 -16.078 1.00 16.92 10 LEU G O 1
ATOM 1253 N N . LYS F 1 12 ? -3.606 11.510 -14.435 1.00 19.66 11 LYS G N 1
ATOM 1254 C CA . LYS F 1 12 ? -2.288 11.477 -15.097 1.00 20.24 11 LYS G CA 1
ATOM 1255 C C . LYS F 1 12 ? -2.324 10.749 -16.458 1.00 20.25 11 LYS G C 1
ATOM 1256 O O . LYS F 1 12 ? -1.707 11.225 -17.437 1.00 20.97 11 LYS G O 1
ATOM 1262 N N . ALA F 1 13 ? -3.000 9.607 -16.519 1.00 19.57 12 ALA G N 1
ATOM 1263 C CA . ALA F 1 13 ? -3.208 8.879 -17.794 1.00 19.90 12 ALA G CA 1
ATOM 1264 C C . ALA F 1 13 ? -3.980 9.718 -18.815 1.00 19.62 12 ALA G C 1
ATOM 1265 O O . ALA F 1 13 ? -3.662 9.703 -20.022 1.00 19.57 12 ALA G O 1
ATOM 1267 N N . ILE F 1 14 ? -5.007 10.434 -18.333 1.00 16.88 13 ILE G N 1
ATOM 1268 C CA . ILE F 1 14 ? -5.815 11.289 -19.196 1.00 15.95 13 ILE G CA 1
ATOM 1269 C C . ILE F 1 14 ? -4.954 12.419 -19.768 1.00 15.54 13 ILE G C 1
ATOM 1270 O O . ILE F 1 14 ? -5.025 12.679 -20.977 1.00 15.44 13 ILE G O 1
ATOM 1275 N N . ALA F 1 15 ? -4.148 13.069 -18.922 1.00 14.86 14 ALA G N 1
ATOM 1276 C CA . ALA F 1 15 ? -3.256 14.126 -19.388 1.00 15.65 14 ALA G CA 1
ATOM 1277 C C . ALA F 1 15 ? -2.316 13.565 -20.506 1.00 16.85 14 ALA G C 1
ATOM 1278 O O . ALA F 1 15 ? -2.104 14.203 -21.520 1.00 17.37 14 ALA G O 1
ATOM 1280 N N . LYS F 1 16 ? -1.838 12.349 -20.331 1.00 16.77 15 LYS G N 1
ATOM 1281 C CA . LYS F 1 16 ? -0.934 11.736 -21.319 1.00 18.45 15 LYS G CA 1
ATOM 1282 C C . LYS F 1 16 ? -1.610 11.481 -22.666 1.00 17.95 15 LYS G C 1
ATOM 1283 O O . LYS F 1 16 ? -0.995 11.692 -23.764 1.00 17.10 15 LYS G O 1
ATOM 1289 N N . GLU F 1 17 ? -2.883 11.088 -22.625 1.00 16.49 16 GLU G N 1
ATOM 1290 C CA . GLU F 1 17 ? -3.641 10.848 -23.882 1.00 16.50 16 GLU G CA 1
ATOM 1291 C C . GLU F 1 17 ? -3.904 12.177 -24.552 1.00 17.13 16 GLU G C 1
ATOM 1292 O O . GLU F 1 17 ? -3.878 12.269 -25.763 1.00 16.89 16 GLU G O 1
ATOM 1298 N N . LEU F 1 18 ? -4.176 13.216 -23.776 1.00 16.12 17 LEU G N 1
ATOM 1299 C CA . LEU F 1 18 ? -4.483 14.506 -24.395 1.00 15.62 17 LEU G CA 1
ATOM 1300 C C . LEU F 1 18 ? -3.215 15.065 -25.036 1.00 15.72 17 LEU G C 1
ATOM 1301 O O . LEU F 1 18 ? -3.280 15.738 -26.056 1.00 16.38 17 LEU G O 1
ATOM 1306 N N . LYS F 1 19 ? -2.077 14.797 -24.413 1.00 16.25 18 LYS G N 1
ATOM 1307 C CA . LYS F 1 19 ? -0.774 15.202 -25.046 1.00 16.52 18 LYS G CA 1
ATOM 1308 C C . LYS F 1 19 ? -0.597 14.483 -26.405 1.00 16.13 18 LYS G C 1
ATOM 1309 O O . LYS F 1 19 ? -0.171 15.098 -27.400 1.00 17.55 18 LYS G O 1
ATOM 1315 N N . ALA F 1 20 ? -0.978 13.210 -26.459 1.00 15.80 19 ALA G N 1
ATOM 1316 C CA . ALA F 1 20 ? -0.958 12.485 -27.728 1.00 15.05 19 ALA G CA 1
ATOM 1317 C C . ALA F 1 20 ? -1.894 13.105 -28.745 1.00 15.12 19 ALA G C 1
ATOM 1318 O O . ALA F 1 20 ? -1.562 13.237 -29.928 1.00 14.63 19 ALA G O 1
ATOM 1320 N N . ILE F 1 21 ? -3.095 13.487 -28.286 1.00 14.72 20 ILE G N 1
ATOM 1321 C CA . ILE F 1 21 ? -4.068 14.085 -29.212 1.00 14.75 20 ILE G CA 1
ATOM 1322 C C . ILE F 1 21 ? -3.531 15.392 -29.760 1.00 15.08 20 ILE G C 1
ATOM 1323 O O . ILE F 1 21 ? -3.651 15.653 -30.9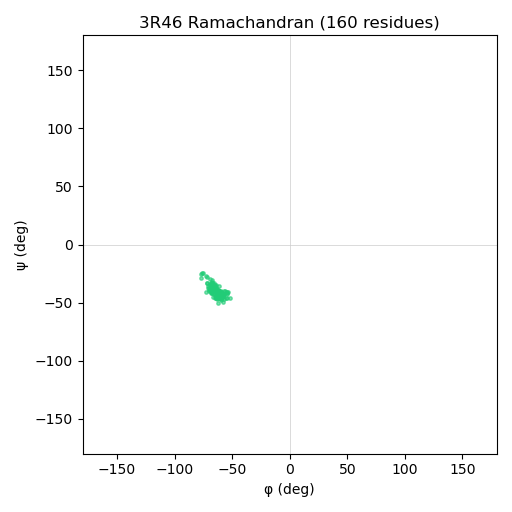56 1.00 14.83 20 ILE G O 1
ATOM 1328 N N . ALA F 1 22 ? -2.927 16.198 -28.882 1.00 15.19 21 ALA G N 1
ATOM 1329 C CA . ALA F 1 22 ? -2.328 17.466 -29.301 1.00 15.83 21 ALA G CA 1
ATOM 1330 C C . ALA F 1 22 ? -1.256 17.208 -30.383 1.00 15.66 21 ALA G C 1
ATOM 1331 O O . ALA F 1 22 ? -1.157 17.940 -31.375 1.00 15.41 21 ALA G O 1
ATOM 1333 N N . TRP F 1 23 ? -0.453 16.178 -30.173 1.00 16.60 22 TRP G N 1
ATOM 1334 C CA . TRP F 1 23 ? 0.603 15.847 -31.134 1.00 17.28 22 TRP G CA 1
ATOM 1335 C C . TRP F 1 23 ? 0.003 15.440 -32.487 1.00 16.94 22 TRP G C 1
ATOM 1336 O O . TRP F 1 23 ? 0.488 15.868 -33.547 1.00 16.94 22 TRP G O 1
ATOM 1347 N N . GLU F 1 24 ? -1.022 14.577 -32.480 1.00 16.33 23 GLU G N 1
ATOM 1348 C CA . GLU F 1 24 ? -1.684 14.209 -33.743 1.00 14.92 23 GLU G CA 1
ATOM 1349 C C . GLU F 1 24 ? -2.374 15.416 -34.409 1.00 15.56 23 GLU G C 1
ATOM 1350 O O . GLU F 1 24 ? -2.281 15.571 -35.628 1.00 15.01 23 GLU G O 1
ATOM 1356 N N . ASP F 1 25 ? -3.031 16.292 -33.632 1.00 14.07 24 ASP G N 1
ATOM 1357 C CA . ASP F 1 25 ? -3.715 17.419 -34.248 1.00 15.86 24 ASP G CA 1
ATOM 1358 C C . ASP F 1 25 ? -2.702 18.390 -34.867 1.00 16.35 24 ASP G C 1
ATOM 1359 O O . ASP F 1 25 ? -2.992 18.959 -35.901 1.00 16.90 24 ASP G O 1
ATOM 1364 N N . LYS F 1 26 ? -1.535 18.514 -34.242 1.00 16.16 25 LYS G N 1
ATOM 1365 C CA . LYS F 1 26 ? -0.370 19.252 -34.794 1.00 17.60 25 LYS G CA 1
ATOM 1366 C C . LYS F 1 26 ? 0.001 18.727 -36.191 1.00 17.31 25 LYS G C 1
ATOM 1367 O O . LYS F 1 26 ? 0.179 19.502 -37.138 1.00 18.78 25 LYS G O 1
ATOM 1373 N N . ALA F 1 27 ? 0.057 17.414 -36.317 1.00 16.84 26 ALA G N 1
ATOM 1374 C CA . ALA F 1 27 ? 0.360 16.772 -37.587 1.00 17.75 26 ALA G CA 1
ATOM 1375 C C . ALA F 1 27 ? -0.753 16.982 -38.613 1.00 18.86 26 ALA G C 1
ATOM 1376 O O . ALA F 1 27 ? -0.499 17.074 -39.826 1.00 20.46 26 ALA G O 1
ATOM 1378 N N . ILE F 1 28 ? -2.005 17.047 -38.143 1.00 17.22 27 ILE G N 1
ATOM 1379 C CA . ILE F 1 28 ? -3.123 17.327 -39.053 1.00 17.70 27 ILE G CA 1
ATOM 1380 C C . ILE F 1 28 ? -2.975 18.748 -39.611 1.00 18.92 27 ILE G C 1
ATOM 1381 O O . ILE F 1 28 ? -3.144 18.962 -40.833 1.00 21.22 27 ILE G O 1
ATOM 1386 N N . ALA F 1 29 ? -2.620 19.678 -38.729 1.00 20.30 28 ALA G N 1
ATOM 1387 C CA . ALA F 1 29 ? -2.458 21.083 -39.106 1.00 22.14 28 ALA G CA 1
ATOM 1388 C C . ALA F 1 29 ? -1.318 21.197 -40.120 1.00 24.93 28 ALA G C 1
ATOM 1389 O O . ALA F 1 29 ? -1.419 21.922 -41.128 1.00 24.53 28 ALA G O 1
ATOM 1391 N N . GLN F 1 30 ? -0.262 20.421 -39.885 1.00 25.33 29 GLN G N 1
ATOM 1392 C CA . GLN F 1 30 ? 0.910 20.419 -40.783 1.00 28.31 29 GLN G CA 1
ATOM 1393 C C . GLN F 1 30 ? 0.626 19.952 -42.190 1.00 30.71 29 GLN G C 1
ATOM 1394 O O . GLN F 1 30 ? 1.119 20.565 -43.147 1.00 32.81 29 GLN G O 1
ATOM 1400 N N . GLY F 1 31 ? -0.163 18.886 -42.325 1.00 31.92 30 GLY G N 1
ATOM 1401 C CA . GLY F 1 31 ? -0.433 18.245 -43.617 1.00 35.03 30 GLY G CA 1
ATOM 1402 C C . GLY F 1 31 ? -1.483 18.925 -44.472 1.00 36.40 30 GLY G C 1
ATOM 1403 O O . GLY F 1 31 ? -1.535 20.156 -44.537 1.00 38.80 30 GLY G O 1
#

Foldseek 3Di:
DVVVVVVVVVVVVVVVVVVVVVVVVVVVVD/DVVVVVVVVVVVVVVVVVVVVVVVVVVVVD/DVVVVVVVVVVVVVVVVVVVVVVVVVVVVD/DVVVVVVVVVVVVVVVVVVVVVVVVVVVVD/DVVVVVVVVVVVVVVVVVVVVVVVVVVVVD/DVVVVVVVVVVVVVVVVVVVVVVVVVVVVD

Sequence (180 aa):
GELKAIAQQELKAIAKELKAIAWEDKAIAQGGELKAIAQQELKAIAKELKAIAWWEDKAIAQGGELKAIAQELKAIAKELKAIAWEDKAIAQGGELKAIAQQELKAIAKELKAIAWEDKAIAQGGELKAIAQELKAIAKELKAIAWEDKAIAQGGELKAIAQELKAIAKELKAIAWEDKAIAQG

B-factor: mean 23.66, std 9.75, range [11.07, 73.2]

Secondary structure (DSSP, 8-state):
-HHHHHHHHHHHHHHHHHHHHHHHHHHHH-/-HHHHHHHHHHHHHHHHHHHHHHHHHHHH-/-HHHHHHHHHHHHHHHHHHHHHHHHHHHH-/-HHHHHHHHHHHHHHHHHHHHHHHHHHHH-/-HHHHHHHHHHHHHHHHHHHHHHHHHHHH-/-HHHHHHHHHHHHHHHHHHHHHHHHHHHH-